Protein AF-A0A6I7NNC5-F1 (afdb_monomer)

pLDDT: mean 88.33, std 12.1, range [43.56, 98.44]

Nearest PDB structures (foldseek):
  3wdh-assembly1_A  TM=5.720E-01  e=1.343E-02  Anoxybacillus sp. LM18-11
  8dek-assembly1_A  TM=5.286E-01  e=4.737E-02  Akkermansia muciniphila
  3wdi-assembly1_A  TM=5.569E-01  e=3.304E-02  Anoxybacillus sp. LM18-11
  6oge-assembly1_D  TM=5.867E-01  e=6.396E-02  Homo sapiens
  4u3c-assembly3_E  TM=3.946E-01  e=2.760E-02  Mycobacterium tuberculosis CDC1551

Structure (mmCIF, N/CA/C/O backbone):
data_AF-A0A6I7NNC5-F1
#
_entry.id   AF-A0A6I7NNC5-F1
#
loop_
_atom_site.group_PDB
_atom_site.id
_atom_site.type_symbol
_atom_site.label_atom_id
_atom_site.label_alt_id
_atom_site.label_comp_id
_atom_site.label_asym_id
_atom_site.label_entity_id
_atom_site.label_seq_id
_atom_site.pdbx_PDB_ins_code
_atom_site.Cartn_x
_atom_site.Cartn_y
_atom_site.Cartn_z
_atom_site.occupancy
_atom_site.B_iso_or_equiv
_atom_site.auth_seq_id
_atom_site.auth_comp_id
_atom_site.auth_asym_id
_atom_site.auth_atom_id
_atom_site.pdbx_PDB_model_num
ATOM 1 N N . MET A 1 1 ? 9.033 31.026 2.845 1.00 59.25 1 MET A N 1
ATOM 2 C CA . MET A 1 1 ? 7.708 31.379 2.289 1.00 59.25 1 MET A CA 1
ATOM 3 C C . MET A 1 1 ? 7.825 31.373 0.783 1.00 59.25 1 MET A C 1
ATOM 5 O O . MET A 1 1 ? 8.778 31.954 0.280 1.00 59.25 1 MET A O 1
ATOM 9 N N . SER A 1 2 ? 6.912 30.697 0.092 1.00 79.00 2 SER A N 1
ATOM 10 C CA . SER A 1 2 ? 6.885 30.701 -1.369 1.00 79.00 2 SER A CA 1
ATOM 11 C C . SER A 1 2 ? 6.494 32.098 -1.889 1.00 79.00 2 SER A C 1
ATOM 13 O O . SER A 1 2 ? 5.862 32.878 -1.165 1.00 79.00 2 SER A O 1
ATOM 15 N N . ILE A 1 3 ? 6.910 32.451 -3.107 1.00 82.38 3 ILE A N 1
ATOM 16 C CA . ILE A 1 3 ? 6.656 33.778 -3.701 1.00 82.38 3 ILE A CA 1
ATOM 17 C C . ILE A 1 3 ? 5.144 34.040 -3.808 1.00 82.38 3 ILE A C 1
ATOM 19 O O . ILE A 1 3 ? 4.679 35.161 -3.615 1.00 82.38 3 ILE A O 1
ATOM 23 N N . GLU A 1 4 ? 4.364 32.988 -4.017 1.00 80.44 4 GLU A N 1
ATOM 24 C CA . GLU A 1 4 ? 2.907 32.991 -4.134 1.00 80.44 4 GLU A CA 1
ATOM 25 C C . GLU A 1 4 ? 2.243 33.374 -2.808 1.00 80.44 4 GLU A C 1
ATOM 27 O O . GLU A 1 4 ? 1.339 34.209 -2.788 1.00 80.44 4 GLU A O 1
ATOM 32 N N . LEU A 1 5 ? 2.740 32.839 -1.684 1.00 82.69 5 LEU A N 1
ATOM 33 C CA . LEU A 1 5 ? 2.276 33.232 -0.352 1.00 82.69 5 LEU A CA 1
ATOM 34 C C . LEU A 1 5 ? 2.595 34.704 -0.071 1.00 82.69 5 LEU A C 1
ATOM 36 O O . LEU A 1 5 ? 1.753 35.416 0.471 1.00 82.69 5 LEU A O 1
ATOM 40 N N . ILE A 1 6 ? 3.771 35.192 -0.482 1.00 86.88 6 ILE A N 1
ATOM 41 C CA . ILE A 1 6 ? 4.136 36.613 -0.346 1.00 86.88 6 ILE A CA 1
ATOM 42 C C . ILE A 1 6 ? 3.170 37.496 -1.152 1.00 86.88 6 ILE A C 1
ATOM 44 O O . ILE A 1 6 ? 2.703 38.516 -0.639 1.00 86.88 6 ILE A O 1
ATOM 48 N N . ILE A 1 7 ? 2.824 37.097 -2.380 1.00 87.50 7 ILE A N 1
ATOM 49 C CA . ILE A 1 7 ? 1.868 37.813 -3.239 1.00 87.50 7 ILE A CA 1
ATOM 50 C C . ILE A 1 7 ? 0.468 37.830 -2.610 1.00 87.50 7 ILE A C 1
ATOM 52 O O . ILE A 1 7 ? -0.158 38.890 -2.543 1.00 87.50 7 ILE A O 1
ATOM 56 N N . LEU A 1 8 ? 0.004 36.690 -2.090 1.00 88.38 8 LEU A N 1
ATOM 57 C CA . LEU A 1 8 ? -1.294 36.565 -1.428 1.00 88.38 8 LEU A CA 1
ATOM 58 C C . LEU A 1 8 ? -1.386 37.464 -0.187 1.00 88.38 8 LEU A C 1
ATOM 60 O O . LEU A 1 8 ? -2.325 38.253 -0.065 1.00 88.38 8 LEU A O 1
ATOM 64 N N . PHE A 1 9 ? -0.391 37.403 0.705 1.00 90.19 9 PHE A N 1
ATOM 65 C CA . PHE A 1 9 ? -0.344 38.248 1.902 1.00 90.19 9 PHE A CA 1
ATOM 66 C C . PHE A 1 9 ? -0.294 39.736 1.549 1.00 90.19 9 PHE A C 1
ATOM 68 O O . PHE A 1 9 ? -1.010 40.537 2.150 1.00 90.19 9 PHE A O 1
ATOM 75 N N . THR A 1 10 ? 0.493 40.106 0.537 1.00 92.56 10 THR A N 1
ATOM 76 C CA . THR A 1 10 ? 0.563 41.491 0.048 1.00 92.56 10 THR A CA 1
ATOM 77 C C . THR A 1 10 ? -0.798 41.973 -0.458 1.00 92.56 10 THR A C 1
ATOM 79 O O . THR A 1 10 ? -1.227 43.078 -0.123 1.00 92.56 10 THR A O 1
ATOM 82 N N . GLY A 1 11 ? -1.518 41.129 -1.203 1.00 91.44 11 GLY A N 1
ATOM 83 C CA . GLY A 1 11 ? -2.870 41.424 -1.673 1.00 91.44 11 GLY A CA 1
ATOM 84 C C . GLY A 1 11 ? -3.862 41.661 -0.528 1.00 91.44 11 GLY A C 1
ATOM 85 O O . GLY A 1 11 ? -4.570 42.669 -0.532 1.00 91.44 11 GLY A O 1
ATOM 86 N N . ILE A 1 12 ? -3.859 40.794 0.492 1.00 93.56 12 ILE A N 1
ATOM 87 C CA . ILE A 1 12 ? -4.715 40.919 1.690 1.00 93.56 12 ILE A CA 1
ATOM 88 C C . ILE A 1 12 ? -4.449 42.235 2.431 1.00 93.56 12 ILE A C 1
ATOM 90 O O . ILE A 1 12 ? -5.389 42.936 2.817 1.00 93.56 12 ILE A O 1
ATOM 94 N N . VAL A 1 13 ? -3.176 42.599 2.607 1.00 95.38 13 VAL A N 1
ATOM 95 C CA . VAL A 1 13 ? -2.790 43.857 3.259 1.00 95.38 13 VAL A CA 1
ATOM 96 C C . VAL A 1 13 ? -3.297 45.065 2.468 1.00 95.38 13 VAL A C 1
ATOM 98 O O . VAL A 1 13 ? -3.883 45.972 3.058 1.00 95.38 13 VAL A O 1
ATOM 101 N N . LEU A 1 14 ? -3.143 45.076 1.139 1.00 92.56 14 LEU A N 1
ATOM 102 C CA . LEU A 1 14 ? -3.603 46.187 0.296 1.00 92.56 14 LEU A CA 1
ATOM 103 C C . LEU A 1 14 ? -5.124 46.370 0.331 1.00 92.56 14 LEU A C 1
ATOM 105 O O . LEU A 1 14 ? -5.594 47.502 0.451 1.00 92.56 14 LEU A O 1
ATOM 109 N N . VAL A 1 15 ? -5.892 45.276 0.282 1.00 93.81 15 VAL A N 1
ATOM 110 C CA . VAL A 1 15 ? -7.358 45.330 0.413 1.00 93.81 15 VAL A CA 1
ATOM 111 C C . VAL A 1 15 ? -7.759 45.842 1.797 1.00 93.81 15 VAL A C 1
ATOM 113 O O . VAL A 1 15 ? -8.627 46.706 1.903 1.00 93.81 15 VAL A O 1
ATOM 116 N N . SER A 1 16 ? -7.090 45.378 2.855 1.00 92.81 16 SER A N 1
ATOM 117 C CA . SER A 1 16 ? -7.372 45.814 4.228 1.00 92.81 16 SER A CA 1
ATOM 118 C C . SER A 1 16 ? -7.115 47.314 4.412 1.00 92.81 16 SER A C 1
ATOM 120 O O . SER A 1 16 ? -7.954 48.027 4.962 1.00 92.81 16 SER A O 1
ATOM 122 N N . LEU A 1 17 ? -5.993 47.819 3.886 1.00 91.75 17 LEU A N 1
ATOM 123 C CA . LEU A 1 17 ? -5.670 49.248 3.891 1.00 91.75 17 LEU A CA 1
ATOM 124 C C . LEU A 1 17 ? -6.664 50.070 3.064 1.00 91.75 17 LEU A C 1
ATOM 126 O O . LEU A 1 17 ? -7.024 51.171 3.477 1.00 91.75 17 LEU A O 1
ATOM 130 N N . ALA A 1 18 ? -7.143 49.542 1.935 1.00 90.50 18 ALA A N 1
ATOM 131 C CA . ALA A 1 18 ? -8.162 50.204 1.127 1.00 90.50 18 ALA A CA 1
ATOM 132 C C . ALA A 1 18 ? -9.506 50.311 1.871 1.00 90.50 18 ALA A C 1
ATOM 134 O O . ALA A 1 18 ? -10.130 51.370 1.852 1.00 90.50 18 ALA A O 1
ATOM 135 N N . ILE A 1 19 ? -9.929 49.260 2.581 1.00 89.31 19 ILE A N 1
ATOM 136 C CA . ILE A 1 19 ? -11.161 49.275 3.388 1.00 89.31 19 ILE A CA 1
ATOM 137 C C . ILE A 1 19 ? -11.044 50.292 4.530 1.00 89.31 19 ILE A C 1
ATOM 139 O O . ILE A 1 19 ? -11.916 51.146 4.684 1.00 89.31 19 ILE A O 1
ATOM 143 N N . ILE A 1 20 ? -9.949 50.245 5.298 1.00 89.00 20 ILE A N 1
ATOM 144 C CA . ILE A 1 20 ? -9.710 51.178 6.412 1.00 89.00 20 ILE A CA 1
ATOM 145 C C . ILE A 1 20 ? -9.642 52.620 5.896 1.00 89.00 20 ILE A C 1
ATOM 147 O O . ILE A 1 20 ? -10.300 53.508 6.439 1.00 89.00 20 ILE A O 1
ATOM 151 N N . GLY A 1 21 ? -8.894 52.847 4.813 1.00 85.12 21 GLY A N 1
ATOM 152 C CA . GLY A 1 21 ? -8.787 54.151 4.169 1.00 85.12 21 GLY A CA 1
ATOM 153 C C . GLY A 1 21 ? -10.136 54.666 3.670 1.00 85.12 21 GLY A C 1
ATOM 154 O O . GLY A 1 21 ? -10.427 55.847 3.833 1.00 85.12 21 GLY A O 1
ATOM 155 N N . GLY A 1 22 ? -10.979 53.789 3.118 1.00 83.25 22 GLY A N 1
ATOM 156 C CA . GLY A 1 22 ? -12.325 54.127 2.657 1.00 83.25 22 GLY A CA 1
ATOM 157 C C . GLY A 1 22 ? -13.260 54.555 3.788 1.00 83.25 22 GLY A C 1
ATOM 158 O O . GLY A 1 22 ? -13.991 55.528 3.630 1.00 83.25 22 GLY A O 1
ATOM 159 N N . ILE A 1 23 ? -13.193 53.888 4.945 1.00 84.44 23 ILE A N 1
ATOM 160 C CA . ILE A 1 23 ? -13.986 54.245 6.135 1.00 84.44 23 ILE A CA 1
ATOM 161 C C . ILE A 1 23 ? -13.545 55.600 6.711 1.00 84.44 23 ILE A C 1
ATOM 163 O O . ILE A 1 23 ? -14.375 56.373 7.184 1.00 84.44 23 ILE A O 1
ATOM 167 N N . MET A 1 24 ? -12.244 55.899 6.675 1.00 81.19 24 MET A N 1
ATOM 168 C CA . MET A 1 24 ? -11.680 57.122 7.257 1.00 81.19 24 MET A CA 1
ATOM 169 C C . MET A 1 24 ? -11.743 58.351 6.333 1.00 81.19 24 MET A C 1
ATOM 171 O O . MET A 1 24 ? -11.410 59.456 6.772 1.00 81.19 24 MET A O 1
ATOM 175 N N . LEU A 1 25 ? -12.134 58.203 5.061 1.00 75.75 25 LEU A N 1
ATOM 176 C CA . LEU A 1 25 ? -12.023 59.296 4.098 1.00 75.75 25 LEU A CA 1
ATOM 177 C C . LEU A 1 25 ? -13.186 60.297 4.190 1.00 75.75 25 LEU A C 1
ATOM 179 O O . LEU A 1 25 ? -14.332 59.982 3.885 1.00 75.75 25 LEU A O 1
ATOM 183 N N . ASN A 1 26 ? -12.864 61.553 4.512 1.00 65.81 26 ASN A N 1
ATOM 184 C CA . ASN A 1 26 ? -13.824 62.654 4.590 1.00 65.81 26 ASN A CA 1
ATOM 185 C C . ASN A 1 26 ? -13.724 63.541 3.326 1.00 65.81 26 ASN A C 1
ATOM 187 O O . ASN A 1 26 ? -12.865 64.417 3.240 1.00 65.81 26 ASN A O 1
ATOM 191 N N . ASN A 1 27 ? -14.561 63.264 2.316 1.00 62.78 27 ASN A N 1
ATOM 192 C CA . ASN A 1 27 ? -14.823 64.057 1.093 1.00 62.78 27 ASN A CA 1
ATOM 193 C C . ASN A 1 27 ? -13.629 64.595 0.258 1.00 62.78 27 ASN A C 1
ATOM 195 O O . ASN A 1 27 ? -13.826 65.425 -0.632 1.00 62.78 27 ASN A O 1
ATOM 199 N N . GLN A 1 28 ? -12.398 64.114 0.458 1.00 65.06 28 GLN A N 1
ATOM 200 C CA . GLN A 1 28 ? -11.256 64.477 -0.389 1.00 65.06 28 GLN A CA 1
ATOM 201 C C . GLN A 1 28 ? -11.141 63.573 -1.624 1.00 65.06 28 GLN A C 1
ATOM 203 O O . GLN A 1 28 ? -10.754 62.410 -1.537 1.00 65.06 28 GLN A O 1
ATOM 208 N N . THR A 1 29 ? -11.380 64.141 -2.805 1.00 61.75 29 THR A N 1
ATOM 209 C CA . THR A 1 29 ? -11.381 63.432 -4.100 1.00 61.75 29 THR A CA 1
ATOM 210 C C . THR A 1 29 ? -10.052 62.759 -4.465 1.00 61.75 29 THR A C 1
ATOM 212 O O . THR A 1 29 ? -10.059 61.714 -5.112 1.00 61.75 29 THR A O 1
ATOM 215 N N . LYS A 1 30 ? -8.904 63.297 -4.028 1.00 63.25 30 LYS A N 1
ATOM 216 C CA . LYS A 1 30 ? -7.581 62.706 -4.318 1.00 63.25 30 LYS A CA 1
ATOM 217 C C . LYS A 1 30 ? -7.290 61.427 -3.521 1.00 63.25 30 LYS A C 1
ATOM 219 O O . LYS A 1 30 ? -6.607 60.549 -4.038 1.00 63.25 30 LYS A O 1
ATOM 224 N N . GLY A 1 31 ? -7.819 61.299 -2.301 1.00 71.06 31 GLY A N 1
ATOM 225 C CA . GLY A 1 31 ? -7.634 60.096 -1.476 1.00 71.06 31 GLY A CA 1
ATOM 226 C C . GLY A 1 31 ? -8.432 58.900 -1.998 1.00 71.06 31 GLY A C 1
ATOM 227 O O . GLY A 1 31 ? -7.955 57.769 -1.949 1.00 71.06 31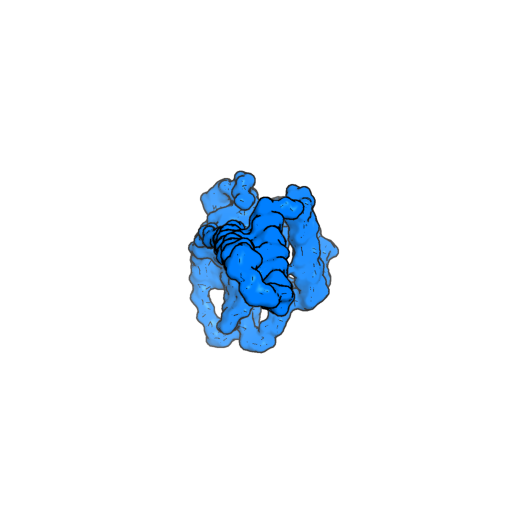 GLY A O 1
ATOM 228 N N . VAL A 1 32 ? -9.602 59.166 -2.592 1.00 79.62 32 VAL A N 1
ATOM 229 C CA . VAL A 1 32 ? -10.482 58.133 -3.161 1.00 79.62 32 VAL A CA 1
ATOM 230 C C . VAL A 1 32 ? -9.782 57.364 -4.282 1.00 79.62 32 VAL A C 1
ATOM 232 O O . VAL A 1 32 ? -9.824 56.138 -4.297 1.00 79.62 32 VAL A O 1
ATOM 235 N N . PHE A 1 33 ? -9.090 58.056 -5.194 1.00 82.81 33 PHE A N 1
ATOM 236 C CA . PHE A 1 33 ? -8.412 57.405 -6.321 1.00 82.81 33 PHE A CA 1
ATOM 237 C C . PHE A 1 33 ? -7.327 56.417 -5.866 1.00 82.81 33 PHE A C 1
ATOM 239 O O . PHE A 1 33 ? -7.235 55.308 -6.394 1.00 82.81 33 PHE A O 1
ATOM 246 N N . VAL A 1 34 ? -6.533 56.793 -4.858 1.00 84.75 34 VAL A N 1
ATOM 247 C CA . VAL A 1 34 ? -5.467 55.939 -4.309 1.00 84.75 34 VAL A CA 1
ATOM 248 C C . VAL A 1 34 ? -6.062 54.708 -3.625 1.00 84.75 34 VAL A C 1
ATOM 250 O O . VAL A 1 34 ? -5.622 53.594 -3.896 1.00 84.75 34 VAL A O 1
ATOM 253 N N . ILE A 1 35 ? -7.107 54.894 -2.811 1.00 86.19 35 ILE A N 1
ATOM 254 C CA . ILE A 1 35 ? -7.800 53.802 -2.111 1.00 86.19 35 ILE A CA 1
ATOM 255 C C . ILE A 1 35 ? -8.389 52.793 -3.098 1.00 86.19 35 ILE A C 1
ATOM 257 O O . ILE A 1 35 ? -8.173 51.590 -2.954 1.00 86.19 35 ILE A O 1
ATOM 261 N N . VAL A 1 36 ? -9.098 53.274 -4.122 1.00 87.12 36 VAL A N 1
ATOM 262 C CA . VAL A 1 36 ? -9.715 52.405 -5.133 1.00 87.12 36 VAL A CA 1
ATOM 263 C C . VAL A 1 36 ? -8.643 51.645 -5.912 1.00 87.12 36 VAL A C 1
ATOM 265 O O . VAL A 1 36 ? -8.762 50.435 -6.093 1.00 87.12 36 VAL A O 1
ATOM 268 N N . THR A 1 37 ? -7.561 52.318 -6.311 1.00 88.75 37 THR A N 1
ATOM 269 C CA . THR A 1 37 ? -6.457 51.678 -7.042 1.00 88.75 37 THR A CA 1
ATOM 270 C C . THR A 1 37 ? -5.780 50.594 -6.198 1.00 88.75 37 THR A C 1
ATOM 272 O O . THR A 1 37 ? -5.550 49.492 -6.692 1.00 88.75 37 THR A O 1
ATOM 275 N N . MET A 1 38 ? -5.523 50.861 -4.912 1.00 88.25 38 MET A N 1
ATOM 276 C CA . MET A 1 38 ? -4.977 49.864 -3.983 1.00 88.25 38 MET A CA 1
ATOM 277 C C . MET A 1 38 ? -5.905 48.659 -3.817 1.00 88.25 38 MET A C 1
ATOM 279 O O . MET A 1 38 ? -5.429 47.526 -3.830 1.00 88.25 38 MET A O 1
ATOM 283 N N . GLY A 1 39 ? -7.218 48.886 -3.715 1.00 91.06 39 GLY A N 1
ATOM 284 C CA . GLY A 1 39 ? -8.209 47.814 -3.622 1.00 91.06 39 GLY A CA 1
ATOM 285 C C . GLY A 1 39 ? -8.235 46.925 -4.868 1.00 91.06 39 GLY A C 1
ATOM 286 O O . GLY A 1 39 ? -8.191 45.703 -4.749 1.00 91.06 39 GLY A O 1
ATOM 287 N N . VAL A 1 40 ? -8.233 47.525 -6.065 1.00 94.69 40 VAL A N 1
ATOM 288 C CA . VAL A 1 40 ? -8.227 46.784 -7.341 1.00 94.69 40 VAL A CA 1
ATOM 289 C C . VAL A 1 40 ? -6.946 45.964 -7.499 1.00 94.69 40 VAL A C 1
ATOM 291 O O . VAL A 1 40 ? -7.018 44.781 -7.831 1.00 94.69 40 VAL A O 1
ATOM 294 N N . ILE A 1 41 ? -5.782 46.559 -7.216 1.00 94.19 41 ILE A N 1
ATOM 295 C CA . ILE A 1 41 ? -4.501 45.840 -7.256 1.00 94.19 41 ILE A CA 1
ATOM 296 C C . ILE A 1 41 ? -4.505 44.699 -6.233 1.00 94.19 41 ILE A C 1
ATOM 298 O O . ILE A 1 41 ? -4.133 43.580 -6.571 1.00 94.19 41 ILE A O 1
ATOM 302 N N . GLY A 1 42 ? -4.974 44.949 -5.008 1.00 92.81 42 GLY A N 1
ATOM 303 C CA . GLY A 1 42 ? -5.054 43.940 -3.954 1.00 92.81 42 GLY A CA 1
ATOM 304 C C . GLY A 1 42 ? -5.923 42.740 -4.339 1.00 92.81 42 GLY A C 1
ATOM 305 O O . GLY A 1 42 ? -5.476 41.602 -4.215 1.00 92.81 42 GLY A O 1
ATOM 306 N N . ILE A 1 43 ? -7.121 42.976 -4.886 1.00 94.12 43 ILE A N 1
ATOM 307 C CA . ILE A 1 43 ? -8.008 41.912 -5.389 1.00 94.12 43 ILE A CA 1
ATOM 308 C C . ILE A 1 43 ? -7.344 41.140 -6.537 1.00 94.12 43 ILE A C 1
ATOM 310 O O . ILE A 1 43 ? -7.423 39.910 -6.574 1.00 94.12 43 ILE A O 1
ATOM 314 N N . GLY A 1 44 ? -6.659 41.840 -7.446 1.00 93.31 44 GLY A N 1
ATOM 315 C CA . GLY A 1 44 ? -5.905 41.219 -8.535 1.00 93.31 44 GLY A CA 1
ATOM 316 C C . GLY A 1 44 ? -4.803 40.289 -8.024 1.00 93.31 44 GLY A C 1
ATOM 317 O O . GLY A 1 44 ? -4.691 39.159 -8.492 1.00 93.31 44 GLY A O 1
ATOM 318 N N . LEU A 1 45 ? -4.042 40.723 -7.015 1.00 92.12 45 LEU A N 1
ATOM 319 C CA . LEU A 1 45 ? -2.986 39.917 -6.395 1.00 92.12 45 LEU A CA 1
ATOM 320 C C . LEU A 1 45 ? -3.539 38.710 -5.630 1.00 92.12 45 LEU A C 1
ATOM 322 O O . LEU A 1 45 ? -2.967 37.630 -5.740 1.00 92.12 45 LEU A O 1
ATOM 326 N N . ILE A 1 46 ? -4.655 38.857 -4.906 1.00 91.88 46 ILE A N 1
ATOM 327 C CA . ILE A 1 46 ? -5.324 37.728 -4.233 1.00 91.88 46 ILE A CA 1
ATOM 328 C C . ILE A 1 46 ? -5.818 36.712 -5.265 1.00 91.88 46 ILE A C 1
ATOM 330 O O . ILE A 1 46 ? -5.597 35.517 -5.099 1.00 91.88 46 ILE A O 1
ATOM 334 N N . SER A 1 47 ? -6.446 37.180 -6.346 1.00 88.69 47 SER A N 1
ATOM 335 C CA . SER A 1 47 ? -6.961 36.309 -7.410 1.00 88.69 47 SER A CA 1
ATOM 336 C C . SER A 1 47 ? -5.827 35.570 -8.117 1.00 88.69 47 SER A C 1
ATOM 338 O O . SER A 1 47 ? -5.911 34.362 -8.317 1.00 88.69 47 SER A O 1
ATOM 340 N N . TYR A 1 48 ? -4.741 36.276 -8.446 1.00 88.44 48 TYR A N 1
ATOM 341 C CA . TYR A 1 48 ? -3.562 35.684 -9.072 1.00 88.44 48 TYR A CA 1
ATOM 342 C C . TYR A 1 48 ? -2.872 34.682 -8.144 1.00 88.44 48 TYR A C 1
ATOM 344 O O . TYR A 1 48 ? -2.667 33.542 -8.540 1.00 88.44 48 TYR A O 1
ATOM 352 N N . GLY A 1 49 ? -2.568 35.079 -6.903 1.00 83.94 49 GLY A N 1
ATOM 353 C CA . GLY A 1 49 ? -1.912 34.218 -5.919 1.00 83.94 49 GLY A CA 1
ATOM 354 C C . GLY A 1 49 ? -2.752 32.997 -5.546 1.00 83.94 49 GLY A C 1
ATOM 355 O O . GLY A 1 49 ? -2.215 31.903 -5.424 1.00 83.94 49 GLY A O 1
ATOM 356 N N . GLY A 1 50 ? -4.073 33.155 -5.421 1.00 80.25 50 GLY A N 1
ATOM 357 C CA . GLY A 1 50 ? -4.996 32.048 -5.175 1.00 80.25 50 GLY A CA 1
ATOM 3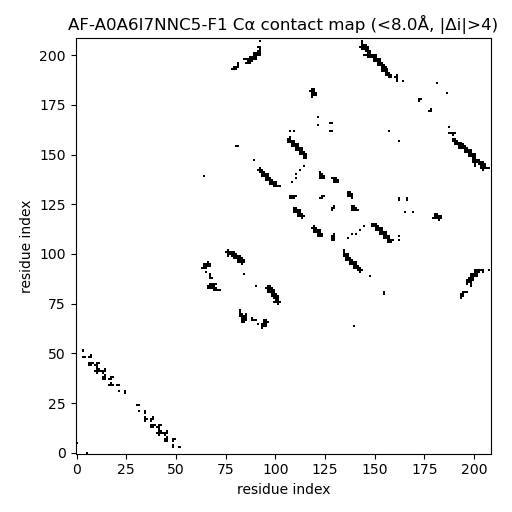58 C C . GLY A 1 50 ? -5.087 31.083 -6.357 1.00 80.25 50 GLY A C 1
ATOM 359 O O . GLY A 1 50 ? -5.032 29.872 -6.161 1.00 80.25 50 GLY A O 1
ATOM 360 N N . PHE A 1 51 ? -5.174 31.598 -7.586 1.00 81.06 51 PHE A N 1
ATOM 361 C CA . PHE A 1 51 ? -5.241 30.768 -8.790 1.00 81.06 51 PHE A CA 1
ATOM 362 C C . PHE A 1 51 ? -3.932 30.018 -9.056 1.00 81.06 51 PHE A C 1
ATOM 364 O O . PHE A 1 51 ? -3.962 28.831 -9.371 1.00 81.06 51 PHE A O 1
ATOM 371 N N . THR A 1 52 ? -2.776 30.670 -8.899 1.00 78.19 52 THR A N 1
ATOM 372 C CA . THR A 1 52 ? -1.475 30.013 -9.090 1.00 78.19 52 THR A CA 1
ATOM 373 C C . THR A 1 52 ? -1.184 29.001 -7.992 1.00 78.19 52 THR A C 1
ATOM 375 O O . THR A 1 52 ? -0.740 27.899 -8.299 1.00 78.19 52 THR A O 1
ATOM 378 N N . TYR A 1 53 ? -1.500 29.321 -6.734 1.00 72.75 53 TYR A N 1
ATOM 379 C CA 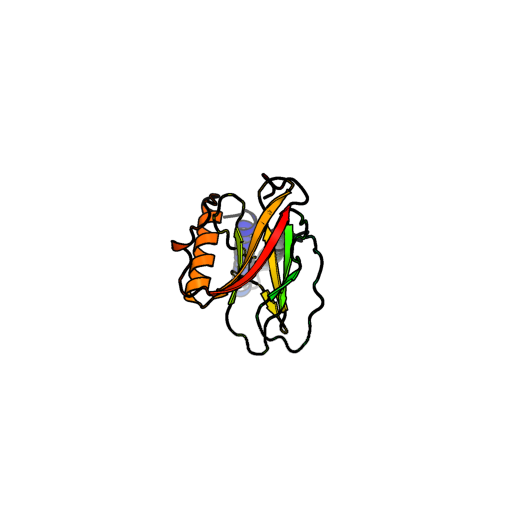. TYR A 1 53 ? -1.401 28.366 -5.633 1.00 72.75 53 TYR A CA 1
ATOM 380 C C . TYR A 1 53 ? -2.325 27.160 -5.852 1.00 72.75 53 TYR A C 1
ATOM 382 O O . TYR A 1 53 ? -1.903 26.023 -5.663 1.00 72.75 53 TYR A O 1
ATOM 390 N N . GLY A 1 54 ? -3.559 27.395 -6.313 1.00 64.25 54 GLY A N 1
ATOM 391 C CA . GLY A 1 54 ? -4.507 26.342 -6.673 1.00 64.25 54 GLY A CA 1
ATOM 392 C C . GLY A 1 54 ? -4.013 25.462 -7.823 1.00 64.25 54 GLY A C 1
ATOM 393 O O . GLY A 1 54 ? -4.030 24.246 -7.696 1.00 64.25 54 GLY A O 1
ATOM 394 N N . MET A 1 55 ? -3.504 26.041 -8.916 1.00 62.16 55 MET A N 1
ATOM 395 C CA . MET A 1 55 ? -2.979 25.258 -10.045 1.00 62.16 55 MET A CA 1
ATOM 396 C C . MET A 1 55 ? -1.722 24.457 -9.697 1.00 62.16 55 MET A C 1
ATOM 398 O O . MET A 1 55 ? -1.588 23.326 -10.155 1.00 62.16 55 MET A O 1
ATOM 402 N N . LEU A 1 56 ? -0.803 25.021 -8.908 1.00 58.47 56 LEU A N 1
ATOM 403 C CA . LEU A 1 56 ? 0.438 24.333 -8.539 1.00 58.47 56 LEU A CA 1
ATOM 404 C C . LEU A 1 56 ? 0.201 23.212 -7.519 1.00 58.47 56 LEU A C 1
ATOM 406 O O . LEU A 1 56 ? 0.920 22.220 -7.550 1.00 58.47 56 LEU A O 1
ATOM 410 N N . ASN A 1 57 ? -0.821 23.336 -6.664 1.00 56.94 57 ASN A N 1
ATOM 411 C CA . ASN A 1 57 ? -1.130 22.342 -5.631 1.00 56.94 57 ASN A CA 1
ATOM 412 C C . ASN A 1 57 ? -2.312 21.412 -5.968 1.00 56.94 57 ASN A C 1
ATOM 414 O O . ASN A 1 57 ? -2.626 20.544 -5.158 1.00 56.94 57 ASN A O 1
ATOM 418 N N . GLN A 1 58 ? -2.981 21.566 -7.121 1.00 51.19 58 GLN A N 1
ATOM 419 C CA . GLN A 1 58 ? -4.109 20.704 -7.531 1.00 51.19 58 GLN A CA 1
ATOM 420 C C . GLN A 1 58 ? -3.956 20.020 -8.890 1.00 51.19 58 GLN A C 1
ATOM 422 O O . GLN A 1 58 ? -4.918 19.425 -9.380 1.00 51.19 58 GLN A O 1
ATOM 427 N N . MET A 1 59 ? -2.767 19.990 -9.490 1.00 43.56 59 MET A N 1
ATOM 428 C CA . MET A 1 59 ? -2.498 18.879 -10.401 1.00 43.56 59 MET A CA 1
ATOM 429 C C . MET A 1 59 ? -2.213 17.652 -9.542 1.00 43.56 59 MET A C 1
ATOM 431 O O . MET A 1 59 ? -1.060 17.299 -9.318 1.00 43.56 59 MET A O 1
ATOM 435 N N . GLY A 1 60 ? -3.280 17.023 -9.032 1.00 50.28 60 GLY A N 1
ATOM 436 C CA . GLY A 1 60 ? -3.195 15.621 -8.651 1.00 50.28 60 GLY A CA 1
ATOM 437 C C . GLY A 1 60 ? -2.588 14.917 -9.852 1.00 50.28 60 GLY A C 1
ATOM 438 O O . GLY A 1 60 ? -3.155 14.975 -10.947 1.00 50.28 60 GLY A O 1
ATOM 439 N N . GLN A 1 61 ? -1.372 14.398 -9.697 1.00 47.12 61 GLN A N 1
ATOM 440 C CA . GLN A 1 61 ? -0.752 13.628 -10.757 1.00 47.12 61 GLN A CA 1
ATOM 441 C C . GLN A 1 61 ? -1.748 12.515 -11.074 1.00 47.12 61 GLN A C 1
ATOM 443 O O . GLN A 1 61 ? -2.119 11.756 -10.182 1.00 47.12 61 GLN A O 1
ATOM 448 N N . MET A 1 62 ? -2.275 12.483 -12.302 1.00 46.16 62 MET A N 1
ATOM 449 C CA . MET A 1 62 ? -3.075 11.342 -12.727 1.00 46.16 62 MET A CA 1
ATOM 450 C C . MET A 1 62 ? -2.128 10.152 -12.699 1.00 46.16 62 MET A C 1
ATOM 452 O O . MET A 1 62 ? -1.250 10.032 -13.554 1.00 46.16 62 MET A O 1
ATOM 456 N N . GLU A 1 63 ? -2.249 9.340 -11.657 1.00 53.56 63 GLU A N 1
ATOM 457 C CA . GLU A 1 63 ? -1.447 8.143 -11.514 1.00 53.56 63 GLU A CA 1
ATOM 458 C C . GLU A 1 63 ? -1.885 7.171 -12.612 1.00 53.56 63 GLU A C 1
ATOM 460 O O . GLU A 1 63 ? -3.011 6.676 -12.609 1.00 53.56 63 GLU A O 1
ATOM 465 N N . TYR A 1 64 ? -1.019 6.946 -13.600 1.00 58.84 64 TYR A N 1
ATOM 466 C CA . TYR A 1 64 ? -1.236 5.909 -14.601 1.00 58.84 64 TYR A CA 1
ATOM 467 C C . TYR A 1 64 ? -0.912 4.563 -13.953 1.00 58.84 64 TYR A C 1
ATOM 469 O O . TYR A 1 64 ? 0.234 4.320 -13.579 1.00 58.84 64 TYR A O 1
ATOM 477 N N . TYR A 1 65 ? -1.919 3.709 -13.803 1.00 71.19 65 TYR A N 1
ATOM 478 C CA . TYR A 1 65 ? -1.784 2.341 -13.309 1.00 71.19 65 TYR A CA 1
ATOM 479 C C . TYR A 1 65 ? -2.318 1.360 -14.350 1.00 71.19 65 TYR A C 1
ATOM 481 O O . TYR A 1 65 ? -3.237 1.681 -15.110 1.00 71.19 65 TYR A O 1
ATOM 489 N N . ALA A 1 66 ? -1.759 0.153 -14.376 1.00 74.12 66 ALA A N 1
ATOM 490 C CA . ALA A 1 66 ? -2.345 -0.947 -15.127 1.00 74.12 66 ALA A CA 1
ATOM 491 C C . ALA A 1 66 ? -3.394 -1.688 -14.287 1.00 74.12 66 ALA A C 1
ATOM 493 O O . ALA A 1 66 ? -3.346 -1.705 -13.057 1.00 74.12 66 ALA A O 1
ATOM 494 N N . THR A 1 67 ? -4.348 -2.319 -14.963 1.00 79.81 67 THR A N 1
ATOM 495 C CA . THR A 1 67 ? -5.272 -3.277 -14.349 1.00 79.81 67 THR A CA 1
ATOM 496 C C . THR A 1 67 ? -4.868 -4.670 -14.812 1.00 79.81 67 THR A C 1
ATOM 498 O O . THR A 1 67 ? -4.679 -4.883 -16.010 1.00 79.81 67 THR A O 1
ATOM 501 N N . ALA A 1 68 ? -4.687 -5.584 -13.862 1.00 82.38 68 ALA A N 1
ATOM 502 C CA . ALA A 1 68 ? -4.356 -6.980 -14.128 1.00 82.38 68 ALA A CA 1
ATOM 503 C C . ALA A 1 68 ? -5.626 -7.805 -14.421 1.00 82.38 68 ALA A C 1
ATOM 505 O O . ALA A 1 68 ? -6.711 -7.246 -14.620 1.00 82.38 68 ALA A O 1
ATOM 506 N N . SER A 1 69 ? -5.495 -9.132 -14.489 1.00 86.69 69 SER A N 1
ATOM 507 C CA . SER A 1 69 ? -6.645 -10.022 -14.654 1.00 86.69 69 SER A CA 1
ATOM 508 C C . SER A 1 69 ? -7.583 -9.895 -13.448 1.00 86.69 69 SER A C 1
ATOM 510 O O . SER A 1 69 ? -7.137 -9.652 -12.328 1.00 86.69 69 SER A O 1
ATOM 512 N N . LYS A 1 70 ? -8.893 -10.072 -13.669 1.00 88.88 70 LYS A N 1
ATOM 513 C CA . LYS A 1 70 ? -9.909 -9.995 -12.611 1.00 88.88 70 LYS A CA 1
ATOM 514 C C . LYS A 1 70 ? -10.600 -11.343 -12.410 1.00 88.88 70 LYS A C 1
ATOM 516 O O . LYS A 1 70 ? -11.050 -11.948 -13.379 1.00 88.88 70 LYS A O 1
ATOM 521 N N . LEU A 1 71 ? -10.710 -11.781 -11.160 1.00 88.69 71 LEU A N 1
ATOM 522 C CA . LEU A 1 71 ? -11.467 -12.958 -10.750 1.00 88.69 71 LEU A CA 1
ATOM 523 C C . LEU A 1 71 ? -12.977 -12.686 -10.836 1.00 88.69 71 LEU A C 1
ATOM 525 O O . LEU A 1 71 ? -13.452 -11.631 -10.405 1.00 88.69 71 LEU A O 1
ATOM 529 N N . ASP A 1 72 ? -13.734 -13.662 -11.338 1.00 86.31 72 ASP A N 1
ATOM 530 C CA . ASP A 1 72 ? -15.193 -13.660 -11.233 1.00 86.31 72 ASP A CA 1
ATOM 531 C C . ASP A 1 72 ? -15.611 -13.994 -9.797 1.00 86.31 72 ASP A C 1
ATOM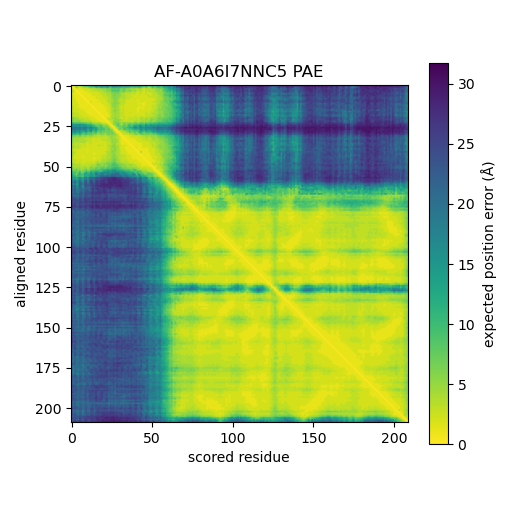 533 O O . ASP A 1 72 ? -15.206 -15.007 -9.226 1.00 86.31 72 ASP A O 1
ATOM 537 N N . VAL A 1 73 ? -16.424 -13.123 -9.201 1.00 86.75 73 VAL A N 1
ATOM 538 C CA . VAL A 1 73 ? -16.761 -13.192 -7.778 1.00 86.75 73 VAL A CA 1
ATOM 539 C C . VAL A 1 73 ? -18.140 -13.814 -7.574 1.00 86.75 73 VAL A C 1
ATOM 541 O O . VAL A 1 73 ? -19.138 -13.329 -8.111 1.00 86.75 73 VAL A O 1
ATOM 544 N N . GLU A 1 74 ? -18.211 -14.856 -6.745 1.00 85.81 74 GLU A N 1
ATOM 545 C CA . GLU A 1 74 ? -19.477 -15.438 -6.294 1.00 85.81 74 GLU A CA 1
ATOM 546 C C . GLU A 1 74 ? -20.035 -14.679 -5.080 1.00 85.81 74 GLU A C 1
ATOM 548 O O . GLU A 1 74 ? -19.331 -14.420 -4.104 1.00 85.81 74 GLU A O 1
ATOM 553 N N . TYR A 1 75 ? -21.326 -14.339 -5.132 1.00 85.75 75 TYR A N 1
ATOM 554 C CA . TYR A 1 75 ? -22.035 -13.644 -4.056 1.00 85.75 75 TYR A CA 1
ATOM 555 C C . TYR A 1 75 ? -22.907 -14.615 -3.237 1.00 85.75 75 TYR A C 1
ATOM 557 O O . TYR A 1 75 ? -23.479 -15.547 -3.809 1.00 85.75 75 TYR A O 1
ATOM 565 N N . PRO A 1 76 ? -23.106 -14.369 -1.927 1.00 88.00 76 PRO A N 1
ATOM 566 C CA . PRO A 1 76 ? -22.581 -13.245 -1.144 1.00 88.00 76 PRO A CA 1
ATOM 567 C C . PRO A 1 76 ? -21.104 -13.418 -0.755 1.00 88.00 76 PRO A C 1
ATOM 569 O O . PRO A 1 76 ? -20.636 -14.535 -0.542 1.00 88.00 76 PRO A O 1
ATOM 572 N N . ILE A 1 77 ? -20.390 -12.297 -0.612 1.00 92.69 77 ILE A N 1
ATOM 573 C CA . ILE A 1 77 ? -18.977 -12.283 -0.208 1.00 92.69 77 ILE A CA 1
ATOM 574 C C . ILE A 1 77 ? -18.849 -12.755 1.241 1.00 92.69 77 ILE A C 1
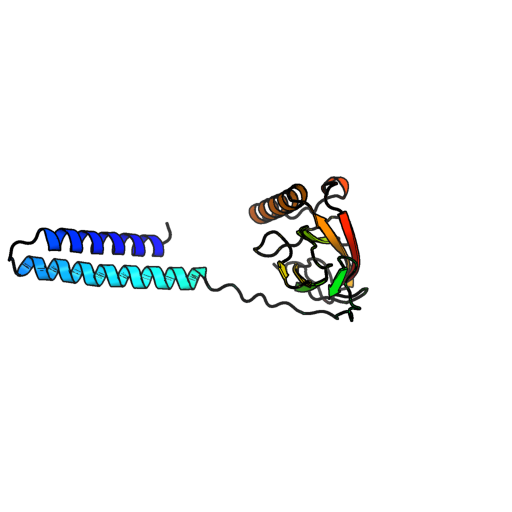ATOM 576 O O . ILE A 1 77 ? -19.472 -12.182 2.133 1.00 92.69 77 ILE A O 1
ATOM 580 N N . GLN A 1 78 ? -18.034 -13.787 1.476 1.00 92.12 78 GLN A N 1
ATOM 581 C CA . GLN A 1 78 ? -17.872 -14.395 2.805 1.00 92.12 78 GLN A CA 1
ATOM 582 C C . GLN A 1 78 ? -16.606 -13.953 3.540 1.00 92.12 78 GLN A C 1
ATOM 584 O O . GLN A 1 78 ? -16.565 -14.011 4.766 1.00 92.12 78 GLN A O 1
ATOM 589 N N . ARG A 1 79 ? -15.581 -13.508 2.809 1.00 94.06 79 ARG A N 1
ATOM 590 C CA . ARG A 1 79 ? -14.300 -13.066 3.368 1.00 94.06 79 ARG A CA 1
ATOM 591 C C . ARG A 1 79 ? -13.697 -11.940 2.541 1.00 94.06 79 ARG A C 1
ATOM 593 O O . ARG A 1 79 ? -14.093 -11.742 1.391 1.00 94.06 79 ARG A O 1
ATOM 600 N N . VAL A 1 80 ? -12.740 -11.231 3.128 1.00 96.12 80 VAL A N 1
ATOM 601 C CA . VAL A 1 80 ? -11.859 -10.342 2.373 1.00 96.12 80 VAL A CA 1
ATOM 602 C C . VAL A 1 80 ? -11.008 -11.195 1.433 1.00 96.12 80 VAL A C 1
ATOM 604 O O . VAL A 1 80 ? -10.453 -12.206 1.857 1.00 96.12 80 VAL A O 1
ATOM 607 N N . GLN A 1 81 ? -10.948 -10.823 0.158 1.00 95.69 81 GLN A N 1
ATOM 608 C CA . GLN A 1 81 ? -10.109 -11.506 -0.830 1.00 95.69 81 GLN A CA 1
ATOM 609 C C . GLN A 1 81 ? -9.689 -10.563 -1.952 1.00 95.69 81 GLN A C 1
ATOM 611 O O . GLN A 1 81 ? -10.417 -9.615 -2.277 1.00 95.69 81 GLN A O 1
ATOM 616 N N . VAL A 1 82 ? -8.541 -10.847 -2.558 1.00 96.69 82 VAL A N 1
ATOM 617 C CA . VAL A 1 82 ? -8.060 -10.178 -3.769 1.00 96.69 82 VAL A CA 1
ATOM 618 C C . VAL A 1 82 ? -8.864 -10.679 -4.966 1.00 96.69 82 VAL A C 1
ATOM 620 O O . VAL A 1 82 ? -9.176 -11.861 -5.084 1.00 96.69 82 VAL A O 1
ATOM 623 N N . ILE A 1 83 ? -9.217 -9.766 -5.868 1.00 95.94 83 ILE A N 1
ATOM 624 C CA . ILE A 1 83 ? -9.858 -10.098 -7.148 1.00 95.94 83 ILE A CA 1
ATOM 625 C C . ILE A 1 83 ? -9.011 -9.668 -8.342 1.00 95.94 83 ILE A C 1
ATOM 627 O O . ILE A 1 83 ? -9.275 -10.130 -9.440 1.00 95.94 83 ILE A O 1
ATOM 631 N N . SER A 1 84 ? -8.048 -8.763 -8.163 1.00 95.81 84 SER A N 1
ATOM 632 C CA . SER A 1 84 ? -7.075 -8.362 -9.183 1.00 95.81 84 SER A CA 1
ATOM 633 C C . SER A 1 84 ? -5.819 -7.843 -8.478 1.00 95.81 84 SER A C 1
ATOM 635 O O . SER A 1 84 ? -5.964 -6.954 -7.638 1.00 95.81 84 SER A O 1
ATOM 637 N N . PRO A 1 85 ? -4.605 -8.303 -8.818 1.00 96.81 85 PRO A N 1
ATOM 638 C CA . PRO A 1 85 ? -4.308 -9.372 -9.778 1.00 96.81 85 PRO A CA 1
ATOM 639 C C . PRO A 1 85 ? -4.811 -10.744 -9.304 1.00 96.81 85 PRO A C 1
ATOM 641 O O . PRO A 1 85 ? -5.256 -10.882 -8.165 1.00 96.81 85 PRO A O 1
ATOM 644 N N . VAL A 1 86 ? -4.767 -11.748 -10.179 1.00 95.44 86 VAL A N 1
ATOM 645 C CA . VAL A 1 86 ? -5.042 -13.144 -9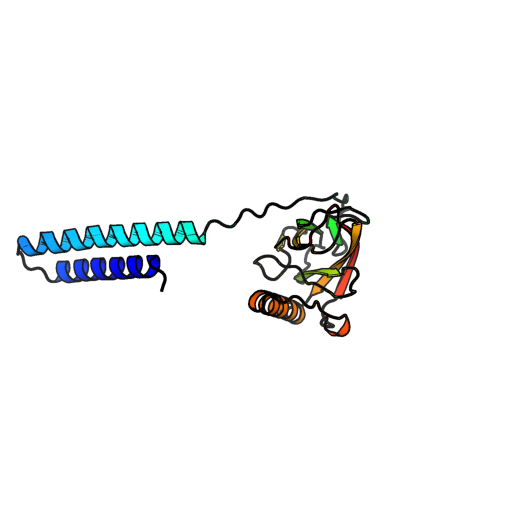.801 1.00 95.44 86 VAL A CA 1
ATOM 646 C C . VAL A 1 86 ? -3.749 -13.941 -9.641 1.00 95.44 86 VAL A C 1
ATOM 648 O O . VAL A 1 86 ? -2.679 -13.535 -10.084 1.00 95.44 86 VAL A O 1
ATOM 651 N N . GLU A 1 87 ? -3.866 -15.099 -9.002 1.00 96.62 87 GLU A N 1
ATOM 652 C CA . GLU A 1 87 ? -2.775 -16.045 -8.776 1.00 96.62 87 GLU A CA 1
ATOM 653 C C . GLU A 1 87 ? -1.974 -16.343 -10.063 1.00 96.62 87 GLU A C 1
ATOM 655 O O . GLU A 1 87 ? -2.541 -16.727 -11.089 1.00 96.62 87 GLU A O 1
ATOM 660 N N . ASN A 1 88 ? -0.647 -16.215 -9.983 1.00 96.31 88 ASN A N 1
ATOM 661 C CA . ASN A 1 88 ? 0.334 -16.324 -11.071 1.00 96.31 88 ASN A CA 1
ATOM 662 C C . ASN A 1 88 ? 0.252 -15.255 -12.181 1.00 96.31 88 ASN A C 1
ATOM 664 O O . ASN A 1 88 ? 0.859 -15.438 -13.242 1.00 96.31 88 ASN A O 1
ATOM 668 N N . ASP A 1 89 ? -0.460 -14.142 -11.978 1.00 96.56 89 ASP A N 1
ATOM 669 C CA . ASP A 1 89 ? -0.422 -13.030 -12.933 1.00 96.56 89 ASP A CA 1
ATOM 670 C C . ASP A 1 89 ? 0.992 -12.438 -13.058 1.00 96.56 89 ASP A C 1
ATOM 672 O O . ASP A 1 89 ? 1.744 -12.311 -12.087 1.00 96.56 89 ASP A O 1
ATOM 676 N N . ARG A 1 90 ? 1.314 -11.985 -14.277 1.00 96.56 90 ARG A N 1
ATOM 677 C CA . ARG A 1 90 ? 2.463 -11.113 -14.544 1.00 96.56 90 ARG A CA 1
ATOM 678 C C . ARG A 1 90 ? 2.012 -9.659 -14.531 1.00 96.56 90 ARG A C 1
ATOM 680 O O . ARG A 1 90 ? 1.199 -9.262 -15.366 1.00 96.56 90 ARG A O 1
ATOM 687 N N . VAL A 1 91 ? 2.554 -8.859 -13.621 1.00 95.69 91 VAL A N 1
ATOM 688 C CA . VAL A 1 91 ? 2.097 -7.489 -13.364 1.00 95.69 91 VAL A CA 1
ATOM 689 C C . VAL A 1 91 ? 3.141 -6.442 -13.741 1.00 95.69 91 VAL A C 1
ATOM 691 O O . VAL A 1 91 ? 4.343 -6.689 -13.693 1.00 95.69 91 VAL A O 1
ATOM 694 N N . GLN A 1 92 ? 2.684 -5.255 -14.137 1.00 94.44 92 GLN A N 1
ATOM 695 C CA . GLN A 1 92 ? 3.567 -4.104 -14.355 1.00 94.44 92 GLN A CA 1
ATOM 696 C C . GLN A 1 92 ? 4.061 -3.537 -13.018 1.00 94.44 92 GLN A C 1
ATOM 698 O O . GLN A 1 92 ? 3.516 -3.850 -11.962 1.00 94.44 92 GLN A O 1
ATOM 703 N N . CYS A 1 93 ? 5.034 -2.625 -13.066 1.00 92.62 93 CYS A N 1
ATOM 704 C CA . CYS A 1 93 ? 5.611 -1.994 -11.872 1.00 92.62 93 CYS A CA 1
ATOM 705 C C . CYS A 1 93 ? 4.598 -1.238 -11.003 1.00 92.62 93 CYS A C 1
ATOM 707 O O . CYS A 1 93 ? 4.862 -0.948 -9.838 1.00 92.62 93 CYS A O 1
ATOM 709 N N . ARG A 1 94 ? 3.441 -0.888 -11.572 1.00 91.88 94 ARG A N 1
ATOM 710 C CA . ARG A 1 94 ? 2.372 -0.174 -10.884 1.00 91.88 94 ARG A CA 1
ATOM 711 C C . ARG A 1 94 ? 1.014 -0.667 -11.353 1.00 91.88 94 ARG A C 1
ATOM 713 O O . ARG A 1 94 ? 0.643 -0.457 -12.512 1.00 91.88 94 ARG A O 1
ATOM 720 N N . ILE A 1 95 ? 0.252 -1.271 -10.450 1.00 93.25 95 ILE A N 1
ATOM 721 C CA . ILE A 1 95 ? -1.092 -1.769 -10.756 1.00 93.25 95 ILE A CA 1
ATOM 722 C C . ILE A 1 95 ? -2.103 -1.298 -9.721 1.00 93.25 95 ILE A C 1
ATOM 724 O O . ILE A 1 95 ? -1.764 -1.003 -8.575 1.00 93.25 95 ILE A O 1
ATOM 728 N N . LEU A 1 96 ? -3.366 -1.275 -10.128 1.00 93.69 96 LEU A N 1
ATOM 729 C CA . LEU A 1 96 ? -4.471 -1.207 -9.187 1.00 93.69 96 LEU A CA 1
ATOM 730 C C . LEU A 1 96 ? -4.749 -2.611 -8.652 1.00 93.69 96 LEU A C 1
ATOM 732 O O . LEU A 1 96 ? -5.264 -3.468 -9.376 1.00 93.69 96 LEU A O 1
ATOM 736 N N . THR A 1 97 ? -4.419 -2.827 -7.384 1.00 95.31 97 THR A N 1
ATOM 737 C CA . THR A 1 97 ? -4.847 -4.018 -6.656 1.00 95.31 97 THR A CA 1
ATOM 738 C C . THR A 1 97 ? -6.256 -3.783 -6.145 1.00 95.31 97 THR A C 1
ATOM 740 O O . THR A 1 97 ? -6.565 -2.723 -5.603 1.00 95.31 97 THR A O 1
ATOM 743 N N . MET A 1 98 ? -7.125 -4.762 -6.351 1.00 95.56 98 MET A N 1
ATOM 744 C CA . MET A 1 98 ? -8.534 -4.699 -6.005 1.00 95.56 98 MET A CA 1
ATOM 745 C C . MET A 1 98 ? -8.945 -5.968 -5.283 1.00 95.56 98 MET A C 1
ATOM 747 O O . MET A 1 98 ? -8.433 -7.055 -5.559 1.00 95.56 98 MET A O 1
ATOM 751 N N . GLY A 1 99 ? -9.971 -5.850 -4.458 1.00 96.06 99 GLY A N 1
ATOM 752 C CA . GLY A 1 99 ? -10.622 -6.995 -3.858 1.00 96.06 99 GLY A CA 1
ATOM 753 C C . GLY A 1 99 ? -12.031 -6.691 -3.392 1.00 96.06 99 GLY A C 1
ATOM 754 O O . GLY A 1 99 ? -12.592 -5.626 -3.654 1.00 96.06 99 GLY A O 1
ATOM 755 N N . VAL A 1 100 ? -12.614 -7.664 -2.707 1.00 96.38 100 VAL A N 1
ATOM 756 C CA . VAL A 1 100 ? -13.956 -7.577 -2.126 1.00 96.38 100 VAL A CA 1
ATOM 757 C C . VAL A 1 100 ? -13.912 -7.885 -0.640 1.00 96.38 100 VAL A C 1
ATOM 759 O O . VAL A 1 100 ? -12.969 -8.515 -0.164 1.00 96.38 100 VAL A O 1
ATOM 762 N N . TYR A 1 101 ? -14.928 -7.433 0.091 1.00 96.38 101 TYR A N 1
ATOM 763 C CA . TYR A 1 101 ? -15.097 -7.698 1.517 1.00 96.38 101 TYR A CA 1
ATOM 764 C C . TYR A 1 101 ? -16.583 -7.929 1.880 1.00 96.38 101 TYR A C 1
ATOM 766 O O . TYR A 1 101 ? -17.467 -7.455 1.160 1.00 96.38 101 TYR A O 1
ATOM 774 N N . PRO A 1 102 ? -16.891 -8.651 2.978 1.00 95.56 102 PRO A N 1
ATOM 775 C CA . PRO A 1 102 ? -18.269 -8.941 3.392 1.00 95.56 102 PRO A CA 1
ATOM 776 C C . PRO A 1 102 ? -19.064 -7.699 3.812 1.00 95.56 102 PRO A C 1
ATOM 778 O O . PRO A 1 102 ? -18.510 -6.718 4.306 1.00 95.56 102 PRO A O 1
ATOM 781 N N . GLU A 1 103 ? -20.391 -7.747 3.692 1.00 92.38 103 GLU A N 1
ATOM 782 C CA . GLU A 1 103 ? -21.252 -6.666 4.186 1.00 92.38 103 GLU A CA 1
ATOM 783 C C . GLU A 1 103 ? -21.055 -6.442 5.700 1.00 92.38 103 GLU A C 1
ATOM 785 O O . GLU A 1 103 ? -21.006 -7.394 6.478 1.00 92.38 103 GLU A O 1
ATOM 790 N N . GLY A 1 104 ? -20.926 -5.177 6.121 1.00 90.12 104 GLY A N 1
ATOM 791 C CA . GLY A 1 104 ? -20.677 -4.808 7.522 1.00 90.12 104 GLY A CA 1
ATOM 792 C C . GLY A 1 104 ? -19.226 -4.974 7.996 1.00 90.12 104 GLY A C 1
ATOM 793 O O . GLY A 1 104 ? -18.969 -4.913 9.196 1.00 90.12 104 GLY A O 1
ATOM 794 N N . HIS A 1 105 ? -18.271 -5.203 7.089 1.00 94.62 105 HIS A N 1
ATOM 795 C CA . HIS A 1 105 ? -16.853 -5.263 7.443 1.00 94.62 105 HIS A CA 1
ATOM 796 C C . HIS A 1 105 ? -16.279 -3.866 7.747 1.00 94.62 105 HIS A C 1
ATOM 798 O O . HIS A 1 105 ? -16.048 -3.056 6.842 1.00 94.62 105 HIS A O 1
ATOM 804 N N . GLU A 1 106 ? -15.971 -3.615 9.018 1.00 92.81 106 GLU A N 1
ATOM 805 C CA . GLU A 1 106 ? -15.496 -2.310 9.503 1.00 92.81 106 GLU A CA 1
ATOM 806 C C . GLU A 1 106 ? -13.970 -2.182 9.569 1.00 92.81 106 GLU A C 1
ATOM 808 O O . GLU A 1 106 ? -13.464 -1.071 9.478 1.00 92.81 106 GLU A O 1
ATOM 813 N N . LYS A 1 107 ? -13.225 -3.292 9.666 1.00 94.94 107 LYS A N 1
ATOM 814 C CA . LYS A 1 107 ? -11.759 -3.245 9.783 1.00 94.94 107 LYS A CA 1
ATOM 815 C C . LYS A 1 107 ? -11.097 -2.641 8.547 1.00 94.94 107 LYS A C 1
ATOM 817 O O . LYS A 1 107 ? -11.642 -2.711 7.434 1.00 94.94 107 LYS A O 1
ATOM 822 N N . ASP A 1 108 ? -9.908 -2.097 8.749 1.00 95.31 108 ASP A N 1
ATOM 823 C CA . ASP A 1 108 ? -9.060 -1.633 7.662 1.00 95.31 108 ASP A CA 1
ATOM 824 C C . ASP A 1 108 ? -8.482 -2.818 6.890 1.00 95.31 108 ASP A C 1
ATOM 826 O O . ASP A 1 108 ? -8.372 -3.932 7.406 1.00 95.31 108 ASP A O 1
ATOM 830 N N . ILE A 1 109 ? -8.166 -2.573 5.619 1.00 96.31 109 ILE A N 1
ATOM 831 C CA . ILE A 1 109 ? -7.580 -3.565 4.719 1.00 96.31 109 ILE A CA 1
ATOM 832 C C . ILE A 1 109 ? -6.244 -3.017 4.233 1.00 96.31 109 ILE A C 1
ATOM 834 O O . ILE A 1 109 ? -6.183 -1.934 3.639 1.00 96.31 109 ILE A O 1
ATOM 838 N N . TRP A 1 110 ? -5.187 -3.782 4.462 1.00 97.12 110 TRP A N 1
ATOM 839 C CA . TRP A 1 110 ? -3.828 -3.462 4.050 1.00 97.12 110 TRP A CA 1
ATOM 840 C C . TRP A 1 110 ? -3.308 -4.489 3.067 1.00 97.12 110 TRP A C 1
ATOM 842 O O . TRP A 1 110 ? -3.574 -5.680 3.206 1.00 97.12 110 TRP A O 1
ATOM 852 N N . VAL A 1 111 ? -2.535 -4.019 2.093 1.00 97.25 111 VAL A N 1
ATOM 853 C CA . VAL A 1 111 ? -1.781 -4.886 1.190 1.00 97.25 111 VAL A CA 1
ATOM 854 C C . VAL A 1 111 ? -0.307 -4.733 1.511 1.00 97.25 111 VAL A C 1
ATOM 856 O O . VAL A 1 111 ? 0.217 -3.621 1.502 1.00 97.25 111 VAL A O 1
ATOM 859 N N . LEU A 1 112 ? 0.360 -5.845 1.790 1.00 97.62 112 LEU A N 1
ATOM 860 C CA . LEU A 1 112 ? 1.804 -5.921 1.957 1.00 97.62 112 LEU A CA 1
ATOM 861 C C . LEU A 1 112 ? 2.373 -6.712 0.778 1.00 97.62 112 LEU A C 1
ATOM 863 O O . LEU A 1 112 ? 1.837 -7.753 0.397 1.00 97.62 112 LEU A O 1
ATOM 867 N N . LEU A 1 113 ? 3.454 -6.205 0.193 1.00 97.56 113 LEU A N 1
ATOM 868 C CA . LEU A 1 113 ? 4.224 -6.920 -0.822 1.00 97.56 113 LEU A CA 1
ATOM 869 C C . LEU A 1 113 ? 5.443 -7.557 -0.163 1.00 97.56 113 LEU A C 1
ATOM 871 O O . LEU A 1 113 ? 6.121 -6.885 0.612 1.00 97.56 113 LEU A O 1
ATOM 875 N N . MET A 1 114 ? 5.742 -8.807 -0.500 1.00 97.88 114 MET A N 1
ATOM 876 C CA . MET A 1 114 ? 6.959 -9.491 -0.062 1.00 97.88 114 MET A CA 1
ATOM 877 C C . MET A 1 114 ? 7.731 -10.015 -1.288 1.00 97.88 114 MET A C 1
ATOM 879 O O . MET A 1 114 ? 7.289 -10.990 -1.903 1.00 97.88 114 MET A O 1
ATOM 883 N N . PRO A 1 115 ? 8.837 -9.352 -1.689 1.00 96.06 115 PRO A N 1
ATOM 884 C CA . PRO A 1 115 ? 9.745 -9.814 -2.735 1.00 96.06 115 PRO A CA 1
ATOM 885 C C . PRO A 1 115 ? 10.604 -11.000 -2.276 1.00 96.06 115 PRO A C 1
ATOM 887 O O . PRO A 1 115 ? 10.469 -11.542 -1.180 1.00 96.06 115 PRO A O 1
ATOM 890 N N . THR A 1 116 ? 11.579 -11.357 -3.112 1.00 95.81 116 THR A N 1
ATOM 891 C CA . THR A 1 116 ? 12.567 -12.412 -2.841 1.00 95.81 116 THR A CA 1
ATOM 892 C C . THR A 1 116 ? 13.533 -12.138 -1.679 1.00 95.81 116 THR A C 1
ATOM 894 O O . THR A 1 116 ? 14.271 -13.043 -1.281 1.00 95.81 116 THR A O 1
ATOM 897 N N . ASP A 1 117 ? 13.544 -10.927 -1.115 1.00 94.69 117 ASP A N 1
ATOM 898 C CA . ASP A 1 117 ? 14.331 -10.583 0.077 1.00 94.69 117 ASP A CA 1
ATOM 899 C C . ASP A 1 117 ? 13.650 -10.970 1.402 1.00 94.69 117 ASP A C 1
ATOM 901 O O . ASP A 1 117 ? 14.286 -10.879 2.451 1.00 94.69 117 ASP A O 1
ATOM 905 N N . ASN A 1 118 ? 12.416 -11.491 1.346 1.00 94.94 118 ASN A N 1
ATOM 906 C CA . ASN A 1 118 ? 11.591 -11.891 2.493 1.00 94.94 118 ASN A CA 1
ATOM 907 C C . ASN A 1 118 ? 11.270 -10.745 3.463 1.00 94.94 118 ASN A C 1
ATOM 909 O O . ASN A 1 118 ? 11.036 -10.988 4.648 1.00 94.94 118 ASN A O 1
ATOM 913 N N . MET A 1 119 ? 11.264 -9.508 2.969 1.00 97.75 119 MET A N 1
ATOM 914 C CA . MET A 1 119 ? 10.848 -8.344 3.739 1.00 97.75 119 MET A CA 1
ATOM 915 C C . M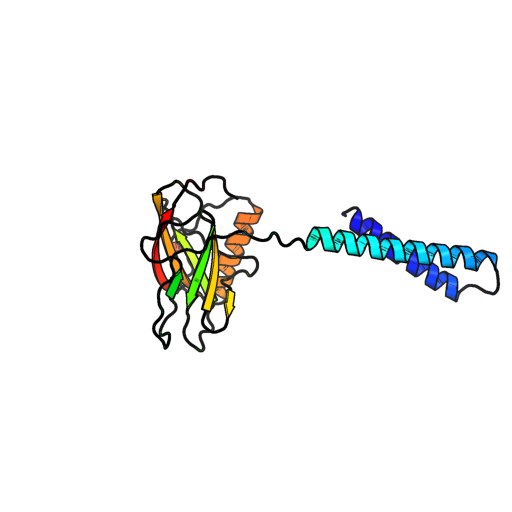ET A 1 119 ? 9.449 -7.894 3.319 1.00 97.75 119 MET A C 1
ATOM 917 O O . MET A 1 119 ? 9.053 -8.037 2.164 1.00 97.75 119 MET A O 1
ATOM 921 N N . TYR A 1 120 ? 8.695 -7.320 4.252 1.00 98.12 120 TYR A N 1
ATOM 922 C CA . TYR A 1 120 ? 7.324 -6.880 4.018 1.00 98.12 120 TYR A CA 1
ATOM 923 C C . TYR A 1 120 ? 7.256 -5.375 3.754 1.00 98.12 120 TYR A C 1
ATOM 925 O O . TYR A 1 120 ? 7.796 -4.562 4.507 1.00 98.12 120 TYR A O 1
ATOM 933 N N . TYR A 1 121 ? 6.536 -4.999 2.698 1.00 96.88 121 TYR A N 1
ATOM 934 C CA . TYR A 1 121 ? 6.393 -3.617 2.251 1.00 96.88 121 TYR A CA 1
ATOM 935 C C . TYR A 1 121 ? 4.915 -3.216 2.213 1.00 96.88 121 TYR A C 1
ATOM 937 O O . TYR A 1 121 ? 4.237 -3.510 1.218 1.00 96.88 121 TYR A O 1
ATOM 945 N N . PRO A 1 122 ? 4.392 -2.550 3.261 1.00 96.12 122 PRO A N 1
ATOM 946 C CA . PRO A 1 122 ? 3.012 -2.084 3.275 1.00 96.12 122 PRO A CA 1
ATOM 947 C C . PRO A 1 122 ? 2.769 -1.064 2.159 1.00 96.12 122 PRO A C 1
ATOM 949 O O . PRO A 1 122 ? 3.591 -0.184 1.899 1.00 96.12 122 PRO A O 1
ATOM 952 N N . GLN A 1 123 ? 1.636 -1.212 1.479 1.00 93.62 123 GLN A N 1
ATOM 953 C CA . GLN A 1 123 ? 1.214 -0.381 0.359 1.00 93.62 123 GLN A CA 1
ATOM 954 C C . GLN A 1 123 ? 0.057 0.507 0.798 1.00 93.62 123 GLN A C 1
ATOM 956 O O . GLN A 1 123 ? -0.949 0.027 1.323 1.00 93.62 123 GLN A O 1
ATOM 961 N N . SER A 1 124 ? 0.186 1.801 0.539 1.00 86.38 124 SER A N 1
ATOM 962 C CA . SER A 1 124 ? -0.889 2.763 0.725 1.00 86.38 124 SER A CA 1
ATOM 963 C C . SER A 1 124 ? -0.876 3.799 -0.393 1.00 86.38 124 SER A C 1
ATOM 965 O O . SER A 1 124 ? 0.152 4.083 -1.015 1.00 86.38 124 SER A O 1
ATOM 967 N N . ASP A 1 125 ? -2.052 4.363 -0.644 1.00 71.44 125 ASP A N 1
ATOM 968 C CA . ASP A 1 125 ? -2.177 5.634 -1.345 1.00 71.44 125 ASP A CA 1
ATOM 969 C C . ASP A 1 125 ? -2.272 6.773 -0.323 1.00 71.44 125 ASP A C 1
ATOM 971 O O . ASP A 1 125 ? -2.135 6.563 0.882 1.00 71.44 125 ASP A O 1
ATOM 975 N N . HIS A 1 126 ? -2.537 7.997 -0.783 1.00 64.69 126 HIS A N 1
ATOM 976 C CA . HIS A 1 126 ? -2.674 9.196 0.059 1.00 64.69 126 HIS A CA 1
ATOM 977 C C . HIS A 1 126 ? -3.712 9.100 1.204 1.00 64.69 126 HIS A C 1
ATOM 979 O O . HIS A 1 126 ? -3.900 10.068 1.937 1.00 64.69 126 HIS A O 1
ATOM 985 N N . THR A 1 127 ? -4.420 7.977 1.333 1.00 57.47 127 THR A N 1
ATOM 986 C CA . THR A 1 127 ? -5.457 7.701 2.332 1.00 57.47 127 THR A CA 1
ATOM 987 C C . THR A 1 127 ? -4.993 6.853 3.512 1.00 57.47 127 THR A C 1
ATOM 989 O O . THR A 1 127 ? -5.838 6.458 4.305 1.00 57.47 127 THR A O 1
ATOM 992 N N . ASN A 1 128 ? -3.695 6.577 3.659 1.00 66.38 128 ASN A N 1
ATOM 993 C CA . ASN A 1 128 ? -3.124 5.780 4.752 1.00 66.38 128 ASN A CA 1
ATOM 994 C C . ASN A 1 128 ? -3.614 4.321 4.840 1.00 66.38 128 ASN A C 1
ATOM 996 O O . ASN A 1 128 ? -2.971 3.564 5.534 1.00 66.38 128 ASN A O 1
ATOM 1000 N N . THR A 1 129 ? -4.663 3.884 4.131 1.00 82.31 129 THR A N 1
ATOM 1001 C CA . THR A 1 129 ? -5.114 2.479 3.999 1.00 82.31 129 THR A CA 1
ATOM 1002 C C . THR A 1 129 ? -5.752 2.238 2.619 1.00 82.31 129 THR A C 1
ATOM 1004 O O . THR A 1 129 ? -5.902 3.182 1.827 1.00 82.31 129 THR A O 1
ATOM 1007 N N . SER A 1 130 ? -6.144 0.992 2.307 1.00 85.62 130 SER A N 1
ATOM 1008 C CA . SER A 1 130 ? -6.900 0.687 1.080 1.00 85.62 130 SER A CA 1
ATOM 1009 C C . SER A 1 130 ? -8.256 1.396 1.070 1.00 85.62 130 SER A C 1
ATOM 1011 O O . SER A 1 130 ? -9.007 1.371 2.046 1.00 85.62 130 SER A O 1
ATOM 1013 N N . PHE A 1 131 ? -8.631 1.972 -0.070 1.00 89.69 131 PHE A N 1
ATOM 1014 C CA . PHE A 1 131 ? -9.925 2.627 -0.224 1.00 89.69 131 PHE A CA 1
ATOM 1015 C C . PHE A 1 131 ? -11.050 1.588 -0.311 1.00 89.69 131 PHE A C 1
ATOM 1017 O O . PHE A 1 131 ? -11.050 0.761 -1.220 1.00 89.69 131 PHE A O 1
ATOM 1024 N N . LYS A 1 132 ? -12.035 1.659 0.595 1.00 90.81 132 LYS A N 1
ATOM 1025 C CA . LYS A 1 132 ? -13.202 0.761 0.656 1.00 90.81 132 LYS A CA 1
ATOM 1026 C C . LYS A 1 132 ? -14.485 1.471 0.223 1.00 90.81 132 LYS A C 1
ATOM 1028 O O . LYS A 1 132 ? -14.800 2.553 0.720 1.00 90.81 132 LYS A O 1
ATOM 1033 N N . ARG A 1 133 ? -15.278 0.847 -0.653 1.00 88.19 133 ARG A N 1
ATOM 1034 C CA . ARG A 1 133 ? -16.611 1.331 -1.036 1.00 88.19 133 ARG A CA 1
ATOM 1035 C C . ARG A 1 133 ? -17.487 0.203 -1.575 1.00 88.19 133 ARG A C 1
ATOM 1037 O O . ARG A 1 133 ? -17.074 -0.538 -2.452 1.00 88.19 133 ARG A O 1
ATOM 1044 N N . ASN A 1 134 ? -18.741 0.140 -1.122 1.00 89.25 134 ASN A N 1
ATOM 1045 C CA . ASN A 1 134 ? -19.767 -0.771 -1.654 1.00 89.25 134 ASN A CA 1
ATOM 1046 C C . ASN A 1 134 ? -19.356 -2.264 -1.689 1.00 89.25 134 ASN A C 1
ATOM 1048 O O . ASN A 1 134 ? -19.745 -2.977 -2.609 1.00 89.25 134 ASN A O 1
ATOM 1052 N N . GLY A 1 135 ? -18.585 -2.741 -0.704 1.00 92.19 135 GLY A N 1
ATOM 1053 C CA . GLY A 1 135 ? -18.123 -4.138 -0.657 1.00 92.19 135 GLY A CA 1
ATOM 1054 C C . GLY A 1 135 ? -16.878 -4.424 -1.502 1.00 92.19 135 GLY A C 1
ATOM 1055 O O . GLY A 1 135 ? -16.437 -5.568 -1.558 1.00 92.19 135 GLY A O 1
ATOM 1056 N N . GLU A 1 136 ? -16.300 -3.403 -2.137 1.00 94.12 136 GLU A N 1
ATOM 1057 C CA . GLU A 1 136 ? -15.053 -3.478 -2.898 1.00 94.12 136 GLU A CA 1
ATOM 1058 C C . GLU A 1 136 ? -13.969 -2.635 -2.225 1.00 94.12 136 GLU A C 1
ATOM 1060 O O . GLU A 1 136 ? -14.246 -1.572 -1.660 1.00 94.12 136 GLU A O 1
ATOM 1065 N N . TRP A 1 137 ? -12.723 -3.089 -2.301 1.00 94.69 137 TRP A N 1
ATOM 1066 C CA . TRP A 1 137 ? -11.559 -2.340 -1.844 1.00 94.69 137 TRP A CA 1
ATOM 1067 C C . TRP A 1 137 ? -10.510 -2.234 -2.948 1.00 94.69 137 TRP A C 1
ATOM 1069 O O . TRP A 1 137 ? -10.453 -3.085 -3.838 1.00 94.69 137 TRP A O 1
ATOM 1079 N N . GLN A 1 138 ? -9.693 -1.182 -2.909 1.00 94.38 138 GLN A N 1
ATOM 1080 C CA . GLN A 1 138 ? -8.596 -0.998 -3.855 1.00 94.38 138 GLN A CA 1
ATOM 1081 C C . GLN A 1 138 ? -7.421 -0.217 -3.261 1.00 94.38 138 GLN A C 1
ATOM 1083 O O . GLN A 1 138 ? -7.606 0.643 -2.398 1.00 94.38 138 GLN A O 1
ATOM 1088 N N . VAL A 1 139 ? -6.225 -0.483 -3.778 1.00 93.88 139 VAL A N 1
ATOM 1089 C CA . VAL A 1 139 ? -4.990 0.245 -3.470 1.00 93.88 139 VAL A CA 1
ATOM 1090 C C . VAL A 1 139 ? -4.031 0.145 -4.651 1.00 93.88 139 VAL A C 1
ATOM 1092 O O . VAL A 1 139 ? -3.967 -0.889 -5.324 1.00 93.88 139 VAL A O 1
ATOM 1095 N N . ILE A 1 140 ? -3.286 1.209 -4.933 1.00 92.31 140 ILE A N 1
ATOM 1096 C CA . ILE A 1 140 ? -2.217 1.151 -5.928 1.00 92.31 140 ILE A CA 1
ATOM 1097 C C . ILE A 1 140 ? -0.993 0.503 -5.290 1.00 92.31 140 ILE A C 1
ATOM 1099 O O . ILE A 1 140 ? -0.406 1.024 -4.342 1.00 92.31 140 ILE A O 1
ATOM 1103 N N . THR A 1 141 ? -0.588 -0.633 -5.845 1.00 92.94 141 THR A N 1
ATOM 1104 C CA . THR A 1 141 ? 0.624 -1.336 -5.433 1.00 92.94 141 THR A CA 1
ATOM 1105 C C . THR A 1 141 ? 1.769 -0.956 -6.360 1.00 92.94 141 THR A C 1
ATOM 1107 O O . THR A 1 141 ? 1.617 -0.885 -7.586 1.00 92.94 141 THR A O 1
ATOM 1110 N N . ARG A 1 142 ? 2.917 -0.640 -5.756 1.00 92.31 142 ARG A N 1
ATOM 1111 C CA . ARG A 1 142 ? 4.127 -0.195 -6.449 1.00 92.31 142 ARG A CA 1
ATOM 1112 C C . ARG A 1 142 ? 5.219 -1.227 -6.202 1.00 92.31 142 ARG A C 1
ATOM 1114 O O . ARG A 1 142 ? 5.607 -1.471 -5.062 1.00 92.31 142 ARG A O 1
ATOM 1121 N N . PHE A 1 143 ? 5.703 -1.829 -7.275 1.00 92.62 143 PHE A N 1
ATOM 1122 C CA . PHE A 1 143 ? 6.715 -2.871 -7.227 1.00 92.62 143 PHE A CA 1
ATOM 1123 C C . PHE A 1 143 ? 8.088 -2.287 -7.562 1.00 92.62 143 PHE A C 1
ATOM 1125 O O . PHE A 1 143 ? 8.238 -1.556 -8.540 1.00 92.62 143 PHE A O 1
ATOM 1132 N N . GLY A 1 144 ? 9.091 -2.624 -6.750 1.00 91.56 144 GLY A N 1
ATOM 1133 C CA . GLY A 1 144 ? 10.501 -2.578 -7.154 1.00 91.56 144 GLY A CA 1
ATOM 1134 C C . GLY A 1 144 ? 10.889 -3.887 -7.840 1.00 91.56 144 GLY A C 1
ATOM 1135 O O . GLY A 1 144 ? 10.010 -4.659 -8.170 1.00 91.56 144 GLY A O 1
ATOM 1136 N N . GLY A 1 145 ? 12.176 -4.173 -8.034 1.00 92.94 145 GLY A N 1
ATOM 1137 C CA . GLY A 1 145 ? 12.609 -5.520 -8.446 1.00 92.94 145 GLY A CA 1
ATOM 1138 C C . GLY A 1 145 ? 12.804 -5.736 -9.950 1.00 92.94 145 GLY A C 1
ATOM 1139 O O . GLY A 1 145 ? 12.743 -4.806 -10.754 1.00 92.94 145 GLY A O 1
ATOM 1140 N N . SER A 1 146 ? 13.176 -6.961 -10.312 1.00 95.00 146 SER A N 1
ATOM 1141 C CA . SER A 1 146 ? 13.603 -7.346 -11.670 1.00 95.00 146 SER A CA 1
ATOM 1142 C C . SER A 1 146 ? 12.491 -8.062 -12.435 1.00 95.00 146 SER A C 1
ATOM 1144 O O . SER A 1 146 ? 11.581 -8.611 -11.829 1.00 95.00 146 SER A O 1
ATOM 1146 N N . GLU A 1 147 ? 12.589 -8.118 -13.765 1.00 95.69 147 GLU A N 1
ATOM 1147 C CA . GLU A 1 147 ? 11.672 -8.937 -14.572 1.00 95.69 147 GLU A CA 1
ATOM 1148 C C . GLU A 1 147 ? 11.640 -10.392 -14.068 1.00 95.69 147 GLU A C 1
ATOM 1150 O O . GLU A 1 147 ? 12.677 -10.939 -13.687 1.00 95.69 147 GLU A O 1
ATOM 1155 N N . ASP A 1 148 ? 10.444 -10.988 -14.064 1.00 96.12 148 ASP A N 1
ATOM 1156 C CA . ASP A 1 148 ? 10.136 -12.330 -13.556 1.00 96.12 148 ASP A CA 1
ATOM 1157 C C . ASP A 1 148 ? 10.381 -12.533 -12.046 1.00 96.12 148 ASP A C 1
ATOM 1159 O O . ASP A 1 148 ? 10.239 -13.653 -11.551 1.00 96.12 148 ASP A O 1
ATOM 1163 N N . GLU A 1 149 ? 10.705 -11.481 -11.284 1.00 96.81 149 GLU A N 1
ATOM 1164 C CA . GLU A 1 149 ? 10.835 -11.583 -9.829 1.00 96.81 149 GLU A CA 1
ATOM 1165 C C . GLU A 1 149 ? 9.471 -11.917 -9.197 1.00 96.81 149 GLU A C 1
ATOM 1167 O O . GLU A 1 149 ? 8.489 -11.222 -9.486 1.00 96.81 149 GLU A O 1
ATOM 1172 N N . PRO A 1 150 ? 9.381 -12.984 -8.379 1.00 97.50 150 PRO A N 1
ATOM 1173 C CA . PRO A 1 150 ? 8.148 -13.348 -7.701 1.00 97.50 150 PRO A CA 1
ATOM 1174 C C . PRO A 1 150 ? 7.898 -12.445 -6.492 1.00 97.50 150 PRO A C 1
ATOM 1176 O O . PRO A 1 150 ? 8.826 -12.043 -5.787 1.00 97.50 150 PRO A O 1
ATOM 1179 N N . TYR A 1 151 ? 6.622 -12.183 -6.248 1.00 97.75 151 TYR A N 1
ATOM 1180 C CA . TYR A 1 151 ? 6.117 -11.437 -5.110 1.00 97.75 151 TYR A CA 1
ATOM 1181 C C . TYR A 1 151 ? 4.960 -12.195 -4.486 1.00 97.75 151 TYR A C 1
ATOM 1183 O O . TYR A 1 151 ? 4.063 -12.663 -5.188 1.00 97.75 151 TYR A O 1
ATOM 1191 N N . GLU A 1 152 ? 4.936 -12.217 -3.162 1.00 98.31 152 GLU A N 1
ATOM 1192 C CA . GLU A 1 152 ? 3.709 -12.491 -2.429 1.00 98.31 152 GLU A CA 1
ATOM 1193 C C . GLU A 1 152 ? 2.964 -11.168 -2.242 1.00 98.31 152 GLU A C 1
ATOM 1195 O O . GLU A 1 152 ? 3.517 -10.197 -1.714 1.00 98.31 152 GLU A O 1
ATOM 1200 N N . LEU A 1 153 ? 1.709 -11.123 -2.683 1.00 98.12 153 LEU A N 1
ATOM 1201 C CA . LEU A 1 153 ? 0.774 -10.049 -2.377 1.00 98.12 153 LEU A CA 1
ATOM 1202 C C . LEU A 1 153 ? -0.145 -10.552 -1.272 1.00 98.12 153 LEU A C 1
ATOM 1204 O O . LEU A 1 153 ? -0.931 -11.479 -1.471 1.00 98.12 153 LEU A O 1
ATOM 1208 N N . ILE A 1 154 ? -0.022 -9.939 -0.101 1.00 98.44 154 ILE A N 1
ATOM 1209 C CA . ILE A 1 154 ? -0.623 -10.424 1.136 1.00 98.44 154 ILE A CA 1
ATOM 1210 C C . ILE A 1 154 ? -1.602 -9.372 1.634 1.00 98.44 154 ILE A C 1
ATOM 1212 O O . ILE A 1 154 ? -1.265 -8.191 1.723 1.00 98.44 154 ILE A O 1
ATOM 1216 N N . VAL A 1 155 ? -2.818 -9.796 1.955 1.00 98.00 155 VAL A N 1
ATOM 1217 C CA . VAL A 1 155 ? -3.876 -8.926 2.461 1.00 98.00 155 VAL A CA 1
ATOM 1218 C C . VAL A 1 155 ? -4.050 -9.151 3.950 1.00 98.00 155 VAL A C 1
ATOM 1220 O O . VAL A 1 155 ? -4.231 -10.284 4.397 1.00 98.00 155 VAL A O 1
ATOM 1223 N N . TYR A 1 156 ? -4.057 -8.054 4.698 1.00 97.88 156 TYR A N 1
ATOM 1224 C CA . TYR A 1 156 ? -4.292 -8.034 6.132 1.00 97.88 156 TYR A CA 1
ATOM 1225 C C . TYR A 1 156 ? -5.569 -7.269 6.465 1.00 97.88 156 TYR A C 1
ATOM 1227 O O . TYR A 1 156 ? -5.828 -6.197 5.918 1.00 97.88 156 TYR A O 1
ATOM 1235 N N . GLU A 1 157 ? -6.336 -7.801 7.409 1.00 97.38 157 GLU A N 1
ATOM 1236 C CA . GLU A 1 157 ? -7.310 -7.042 8.185 1.00 97.38 157 GLU A CA 1
ATOM 1237 C C . GLU A 1 157 ? -6.621 -6.440 9.411 1.00 97.38 157 GLU A C 1
ATOM 1239 O O . GLU A 1 157 ? -5.985 -7.165 10.178 1.00 97.38 157 GLU A O 1
ATOM 1244 N N . THR A 1 158 ? -6.793 -5.142 9.643 1.00 96.56 158 THR A N 1
ATOM 1245 C CA . THR A 1 158 ? -6.151 -4.442 10.764 1.00 96.56 158 THR A CA 1
ATOM 1246 C C . THR A 1 158 ? -7.158 -3.707 11.639 1.00 96.56 158 THR A C 1
ATOM 1248 O O . THR A 1 158 ? -8.240 -3.303 11.200 1.00 96.56 158 THR A O 1
ATOM 1251 N N . ASP A 1 159 ? -6.799 -3.552 12.911 1.00 95.81 159 ASP A N 1
ATOM 1252 C CA . ASP A 1 159 ? -7.405 -2.563 13.795 1.00 95.81 159 ASP A CA 1
ATOM 1253 C C . ASP A 1 159 ? -6.678 -1.211 13.695 1.00 95.81 159 ASP A C 1
ATOM 1255 O O . ASP A 1 159 ? -5.707 -1.062 12.953 1.00 95.81 159 ASP A O 1
ATOM 1259 N N . GLU A 1 160 ? -7.155 -0.221 14.454 1.00 93.94 160 GLU A N 1
ATOM 1260 C CA . GLU A 1 160 ? -6.583 1.133 14.480 1.00 93.94 160 GLU A CA 1
ATOM 1261 C C . GLU A 1 160 ? -5.090 1.116 14.842 1.00 93.94 160 GLU A C 1
ATOM 1263 O O . GLU A 1 160 ? -4.296 1.807 14.213 1.00 93.94 160 GLU A O 1
ATOM 1268 N N . PHE A 1 161 ? -4.680 0.261 15.786 1.00 95.81 161 PHE A N 1
ATOM 1269 C CA . PHE A 1 161 ? -3.285 0.165 16.211 1.00 95.81 161 PHE A CA 1
ATOM 1270 C C . PHE A 1 161 ? -2.364 -0.333 15.090 1.00 95.81 161 PHE A C 1
ATOM 1272 O O . PHE A 1 161 ? -1.318 0.267 14.834 1.00 95.81 161 PHE A O 1
ATOM 1279 N N . ALA A 1 162 ? -2.746 -1.412 14.400 1.00 96.69 162 ALA A N 1
ATOM 1280 C CA . ALA A 1 162 ? -1.974 -1.920 13.270 1.00 96.69 162 ALA A CA 1
ATOM 1281 C C . ALA A 1 162 ? -1.969 -0.940 12.083 1.00 96.69 162 ALA A C 1
ATOM 1283 O O . ALA A 1 162 ? -0.926 -0.744 11.455 1.00 96.69 162 ALA A O 1
ATOM 1284 N N . SER A 1 163 ? -3.099 -0.282 11.799 1.00 95.50 163 SER A N 1
ATOM 1285 C CA . SER A 1 163 ? -3.181 0.743 10.749 1.00 95.50 163 SER A CA 1
ATOM 1286 C C . SER A 1 163 ? -2.279 1.947 11.030 1.00 95.50 163 SER A C 1
ATOM 1288 O O . SER A 1 163 ? -1.568 2.409 10.131 1.00 95.50 163 SER A O 1
ATOM 1290 N N . ASP A 1 164 ? -2.260 2.433 12.271 1.00 94.94 164 ASP A N 1
ATOM 1291 C CA . ASP A 1 164 ? -1.390 3.534 12.687 1.00 94.94 164 ASP A CA 1
ATOM 1292 C C . ASP A 1 164 ? 0.088 3.151 12.581 1.00 94.94 164 ASP A C 1
ATOM 1294 O O . ASP A 1 164 ? 0.904 3.953 12.121 1.00 94.94 164 ASP A O 1
ATOM 1298 N N . PHE A 1 165 ? 0.437 1.913 12.947 1.00 96.75 165 PHE A N 1
ATOM 1299 C CA . PHE A 1 165 ? 1.797 1.401 12.803 1.00 96.75 165 PHE A CA 1
ATOM 1300 C C . PHE A 1 165 ? 2.266 1.434 11.343 1.00 96.75 165 PHE A C 1
ATOM 1302 O O . PHE A 1 165 ? 3.301 2.033 11.045 1.00 96.75 165 PHE A O 1
ATOM 1309 N N . PHE A 1 166 ? 1.501 0.848 10.416 1.00 96.12 166 PHE A N 1
ATOM 1310 C CA . PHE A 1 166 ? 1.883 0.829 9.000 1.00 96.12 166 PHE A CA 1
ATOM 1311 C C . PHE A 1 166 ? 1.943 2.234 8.397 1.00 96.12 166 PHE A C 1
ATOM 1313 O O . PHE A 1 166 ? 2.865 2.542 7.640 1.00 96.12 166 PHE A O 1
ATOM 1320 N N . THR A 1 167 ? 1.012 3.109 8.780 1.00 94.50 167 THR A N 1
ATOM 1321 C CA . THR A 1 167 ? 1.025 4.520 8.378 1.00 94.50 167 THR A CA 1
ATOM 1322 C C . THR A 1 167 ? 2.312 5.209 8.828 1.00 94.50 167 THR A C 1
ATOM 1324 O O . THR A 1 167 ? 3.010 5.810 8.010 1.00 94.50 167 THR A O 1
ATOM 1327 N N . ALA A 1 168 ? 2.668 5.083 10.109 1.00 94.38 168 ALA A N 1
ATOM 1328 C CA . ALA A 1 168 ? 3.859 5.709 10.672 1.00 94.38 168 ALA A CA 1
ATOM 1329 C C . ALA A 1 168 ? 5.149 5.201 10.011 1.00 94.38 168 ALA A C 1
ATOM 1331 O O . ALA A 1 168 ? 6.039 5.999 9.710 1.00 94.38 168 ALA A O 1
ATOM 1332 N N . ILE A 1 169 ? 5.226 3.895 9.735 1.00 94.88 169 ILE A N 1
ATOM 1333 C CA . ILE A 1 169 ? 6.355 3.277 9.030 1.00 94.88 169 ILE A CA 1
ATOM 1334 C C . ILE A 1 169 ? 6.507 3.853 7.618 1.00 94.88 169 ILE A C 1
ATOM 1336 O O . ILE A 1 169 ? 7.604 4.269 7.240 1.00 94.88 169 ILE A O 1
ATOM 1340 N N . ILE A 1 170 ? 5.419 3.941 6.846 1.00 92.12 170 ILE A N 1
ATOM 1341 C CA . ILE A 1 170 ? 5.461 4.498 5.487 1.00 92.12 170 ILE A CA 1
ATOM 1342 C C . ILE A 1 170 ? 5.887 5.968 5.516 1.00 92.12 170 ILE A C 1
ATOM 1344 O O . ILE A 1 170 ? 6.756 6.371 4.739 1.00 92.12 170 ILE A O 1
ATOM 1348 N N . GLU A 1 171 ? 5.319 6.770 6.419 1.00 91.88 171 GLU A N 1
ATOM 1349 C CA . GLU A 1 171 ? 5.688 8.180 6.569 1.00 91.88 171 GLU A CA 1
ATOM 1350 C C . GLU A 1 171 ? 7.168 8.356 6.931 1.00 91.88 171 GLU A C 1
ATOM 1352 O O . GLU A 1 171 ? 7.835 9.264 6.422 1.00 91.88 171 GLU A O 1
ATOM 1357 N N . GLU A 1 172 ? 7.700 7.502 7.807 1.00 93.69 172 GLU A N 1
ATOM 1358 C CA . GLU A 1 172 ? 9.114 7.505 8.174 1.00 93.69 172 GLU A CA 1
ATOM 1359 C C . GLU A 1 172 ? 10.006 7.154 6.978 1.00 93.69 172 GLU A C 1
ATOM 1361 O O . GLU A 1 172 ? 10.964 7.880 6.684 1.00 93.69 172 GLU A O 1
ATOM 1366 N N . TRP A 1 173 ? 9.682 6.083 6.254 1.00 93.12 173 TRP A N 1
ATOM 1367 C CA . TRP A 1 173 ? 10.450 5.638 5.092 1.00 93.12 173 TRP A CA 1
ATOM 1368 C C . TRP A 1 173 ? 10.452 6.674 3.969 1.00 93.12 173 TRP A C 1
ATOM 1370 O O . TRP A 1 173 ? 11.509 6.977 3.411 1.00 93.12 173 TRP A O 1
ATOM 1380 N N . GLN A 1 174 ? 9.300 7.291 3.689 1.00 89.25 174 GLN A N 1
ATOM 1381 C CA . GLN A 1 174 ? 9.183 8.375 2.713 1.00 89.25 174 GLN A CA 1
ATOM 1382 C C . GLN A 1 174 ? 10.008 9.599 3.119 1.00 89.25 174 GLN A C 1
ATOM 1384 O O . GLN A 1 174 ? 10.708 10.179 2.287 1.00 89.25 174 GLN A O 1
ATOM 1389 N N . ARG A 1 175 ? 9.974 9.981 4.403 1.00 91.44 175 ARG A N 1
ATOM 1390 C CA . ARG A 1 175 ? 10.739 11.123 4.930 1.00 91.44 175 ARG A CA 1
ATOM 1391 C C . ARG A 1 175 ? 12.248 10.919 4.800 1.00 91.44 175 ARG A C 1
ATOM 1393 O O . ARG A 1 175 ? 12.969 11.882 4.542 1.00 91.44 175 ARG A O 1
ATOM 1400 N N . ASN A 1 176 ? 12.711 9.684 4.977 1.00 93.00 176 ASN A N 1
ATOM 1401 C CA . ASN A 1 176 ? 14.127 9.326 4.942 1.00 93.00 176 ASN A CA 1
ATOM 1402 C C . ASN A 1 176 ? 14.606 8.834 3.563 1.00 93.00 176 ASN A C 1
ATOM 1404 O O . ASN A 1 176 ? 15.810 8.657 3.379 1.00 93.00 176 ASN A O 1
ATOM 1408 N N . LEU A 1 177 ? 13.690 8.621 2.607 1.00 89.25 177 LEU A N 1
ATOM 1409 C CA . LEU A 1 177 ? 13.944 7.955 1.322 1.00 89.25 177 LEU A CA 1
ATOM 1410 C C . LEU A 1 177 ? 14.661 6.603 1.493 1.00 89.25 177 LEU A C 1
ATOM 1412 O O . LEU A 1 177 ? 15.561 6.255 0.727 1.00 89.25 177 LEU A O 1
ATOM 1416 N N . PHE A 1 178 ? 14.274 5.851 2.523 1.00 91.31 178 PHE A N 1
ATOM 1417 C CA . PHE A 1 178 ? 14.900 4.589 2.900 1.00 91.31 178 PHE A CA 1
ATOM 1418 C C . PHE A 1 178 ? 13.824 3.559 3.236 1.00 91.31 178 PHE A C 1
ATOM 1420 O O . PHE A 1 178 ? 13.051 3.762 4.165 1.00 91.31 178 PHE A O 1
ATOM 1427 N N . TYR A 1 179 ? 13.797 2.463 2.475 1.00 92.38 179 TYR A N 1
ATOM 1428 C CA . TYR A 1 179 ? 12.750 1.438 2.511 1.00 92.38 179 TYR A CA 1
ATOM 1429 C C . TYR A 1 179 ? 13.374 0.074 2.849 1.00 92.38 179 TYR A C 1
ATOM 1431 O O . TYR A 1 179 ? 13.596 -0.736 1.948 1.00 92.38 179 TYR A O 1
ATOM 1439 N N . PRO A 1 180 ? 13.739 -0.175 4.118 1.00 95.19 180 PRO A N 1
ATOM 1440 C CA . PRO A 1 180 ? 14.385 -1.422 4.527 1.00 95.19 180 PRO A CA 1
ATOM 1441 C C . PRO A 1 180 ? 13.450 -2.638 4.470 1.00 95.19 180 PRO A C 1
ATOM 1443 O O . PRO A 1 180 ? 13.945 -3.759 4.421 1.00 95.19 180 PRO A O 1
ATOM 1446 N N . GLY A 1 181 ? 12.131 -2.413 4.450 1.00 96.12 181 GLY A N 1
ATOM 1447 C CA . GLY A 1 181 ? 11.138 -3.464 4.651 1.00 96.12 181 GLY A CA 1
ATOM 1448 C C . GLY A 1 181 ? 10.990 -3.823 6.134 1.00 96.12 181 GLY A C 1
ATOM 1449 O O . GLY A 1 181 ? 11.828 -3.445 6.952 1.00 96.12 181 GLY A O 1
ATOM 1450 N N . LEU A 1 182 ? 9.905 -4.515 6.476 1.00 98.06 182 LEU A N 1
ATOM 1451 C CA . LEU A 1 182 ? 9.639 -5.046 7.819 1.00 98.06 182 LEU A CA 1
ATOM 1452 C C . LEU A 1 182 ? 9.967 -6.540 7.873 1.00 98.06 182 LEU A C 1
ATOM 1454 O O . LEU A 1 182 ? 9.761 -7.240 6.880 1.00 98.06 182 LEU A O 1
ATOM 1458 N N . THR A 1 183 ? 10.435 -7.044 9.012 1.00 98.00 183 THR A N 1
ATOM 1459 C CA . THR A 1 183 ? 10.451 -8.490 9.278 1.00 98.00 183 THR A CA 1
ATOM 14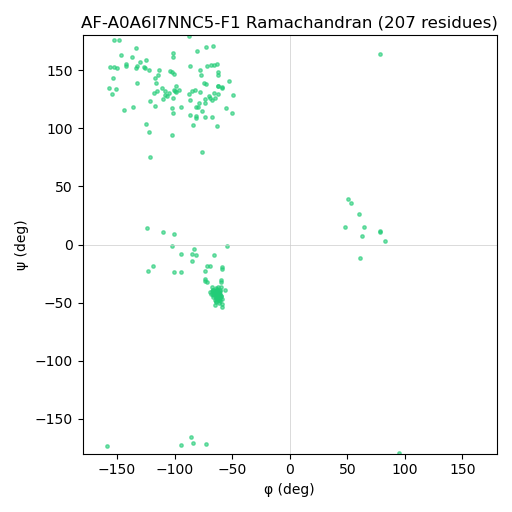60 C C . THR A 1 183 ? 9.076 -8.969 9.744 1.00 98.00 183 THR A C 1
ATOM 1462 O O . THR A 1 183 ? 8.209 -8.172 10.102 1.00 98.00 183 THR A O 1
ATOM 1465 N N . GLU A 1 184 ? 8.862 -10.285 9.756 1.00 95.94 184 GLU A N 1
ATOM 1466 C CA . GLU A 1 184 ? 7.603 -10.875 10.228 1.00 95.94 184 GLU A CA 1
ATOM 1467 C C . GLU A 1 184 ? 7.317 -10.518 11.698 1.00 95.94 184 GLU A C 1
ATOM 1469 O O . GLU A 1 184 ? 6.179 -10.231 12.053 1.00 95.94 184 GLU A O 1
ATOM 1474 N N . GLU A 1 185 ? 8.349 -10.454 12.546 1.00 96.69 185 GLU A N 1
ATOM 1475 C CA . GLU A 1 185 ? 8.217 -10.109 13.968 1.00 96.69 185 GLU A CA 1
ATOM 1476 C C . GLU A 1 185 ? 7.892 -8.629 14.218 1.00 96.69 185 GLU A C 1
ATOM 1478 O O . GLU A 1 185 ? 7.462 -8.272 15.316 1.00 96.69 185 GLU A O 1
ATOM 1483 N N . GLU A 1 186 ? 8.125 -7.763 13.231 1.00 97.81 186 GLU A N 1
ATOM 1484 C CA . GLU A 1 186 ? 7.782 -6.341 13.300 1.00 97.81 186 GLU A CA 1
ATOM 1485 C C . GLU A 1 186 ? 6.323 -6.075 12.903 1.00 97.81 186 GLU A C 1
ATOM 1487 O O . GLU A 1 186 ? 5.803 -4.994 13.183 1.00 97.81 186 GLU A O 1
ATOM 1492 N N . ILE A 1 187 ? 5.642 -7.043 12.278 1.00 97.69 187 ILE A N 1
ATOM 1493 C CA . ILE A 1 187 ? 4.223 -6.924 11.937 1.00 97.69 187 ILE A CA 1
ATOM 1494 C C . ILE A 1 187 ? 3.391 -6.977 13.232 1.00 97.69 187 ILE A C 1
ATOM 1496 O O . ILE A 1 187 ? 3.537 -7.918 14.015 1.00 97.69 187 ILE A O 1
ATOM 1500 N N . PRO A 1 188 ? 2.489 -6.006 13.481 1.00 97.69 188 PRO A N 1
ATOM 1501 C CA . PRO A 1 188 ? 1.653 -6.021 14.677 1.00 97.69 188 PRO A CA 1
ATOM 1502 C C . PRO A 1 188 ? 0.791 -7.285 14.750 1.00 97.69 188 PRO A C 1
ATOM 1504 O O . PRO A 1 188 ? 0.129 -7.639 13.779 1.00 97.69 188 PRO A O 1
ATOM 1507 N N . GLU A 1 189 ? 0.704 -7.914 15.925 1.00 96.38 189 GLU A N 1
ATOM 1508 C CA . GLU A 1 189 ? -0.106 -9.132 16.134 1.00 96.38 189 GLU A CA 1
ATOM 1509 C C . GLU A 1 189 ? -1.603 -8.937 15.816 1.00 96.38 189 GLU A C 1
ATOM 1511 O O . GLU A 1 189 ? -2.329 -9.904 15.585 1.00 96.38 189 GLU A O 1
ATOM 1516 N N . THR A 1 190 ? -2.083 -7.689 15.822 1.00 96.44 190 THR A N 1
ATOM 1517 C CA . THR A 1 190 ? -3.468 -7.336 15.482 1.00 96.44 190 THR A CA 1
ATOM 1518 C C . THR A 1 190 ? -3.721 -7.243 13.975 1.00 96.44 190 THR A C 1
ATOM 1520 O O . THR A 1 190 ? -4.881 -7.160 13.567 1.00 96.44 190 THR A O 1
ATOM 1523 N N . ALA A 1 191 ? -2.675 -7.296 13.142 1.00 97.56 191 ALA A N 1
ATOM 1524 C CA . ALA A 1 191 ? -2.790 -7.448 11.699 1.00 97.56 191 ALA A CA 1
ATOM 1525 C C . ALA A 1 191 ? -2.995 -8.931 11.355 1.00 97.56 191 ALA A C 1
ATOM 1527 O O . ALA A 1 191 ? -2.091 -9.754 11.486 1.00 97.56 191 ALA A O 1
ATOM 1528 N N . ILE A 1 192 ? -4.195 -9.280 10.894 1.00 98.00 192 ILE A N 1
ATOM 1529 C CA . ILE A 1 192 ? -4.573 -10.661 10.584 1.00 98.00 192 ILE A CA 1
ATOM 1530 C C . ILE A 1 192 ? -4.518 -10.880 9.078 1.00 98.00 192 ILE A C 1
ATOM 1532 O O . ILE A 1 192 ? -5.277 -10.256 8.342 1.00 98.00 192 ILE A O 1
ATOM 1536 N N . GLU A 1 193 ? -3.652 -11.782 8.621 1.00 97.94 193 GLU A N 1
ATOM 1537 C CA . GLU A 1 193 ? -3.624 -12.203 7.219 1.00 97.94 193 GLU A CA 1
ATOM 1538 C C . GLU A 1 193 ? -4.952 -12.877 6.842 1.00 97.94 193 GLU A C 1
ATOM 1540 O O . GLU A 1 193 ? -5.429 -13.781 7.535 1.00 97.94 193 GLU A O 1
ATOM 1545 N N . VAL A 1 194 ? -5.554 -12.435 5.739 1.00 97.69 194 VAL A N 1
ATOM 1546 C CA . VAL A 1 194 ? -6.859 -12.920 5.259 1.00 97.69 194 VAL A CA 1
ATOM 1547 C C . VAL A 1 194 ? -6.823 -13.481 3.845 1.00 97.69 194 VAL A C 1
ATOM 1549 O O . VAL A 1 194 ? -7.681 -14.297 3.488 1.00 97.69 194 VAL A O 1
ATOM 1552 N N . ASP A 1 195 ? -5.836 -13.079 3.048 1.00 97.94 195 ASP A N 1
ATOM 1553 C CA . ASP A 1 195 ? -5.624 -13.602 1.704 1.00 97.94 195 ASP A CA 1
ATOM 1554 C C . ASP A 1 195 ? -4.165 -13.427 1.280 1.00 97.94 195 ASP A C 1
ATOM 1556 O O . ASP A 1 195 ? -3.478 -12.514 1.739 1.00 97.94 195 ASP A O 1
ATOM 1560 N N . ARG A 1 196 ? -3.701 -14.300 0.390 1.00 98.12 196 ARG A N 1
ATOM 1561 C CA . ARG A 1 196 ? -2.340 -14.292 -0.146 1.00 98.12 196 ARG A CA 1
ATOM 1562 C C . ARG A 1 196 ? -2.360 -14.878 -1.545 1.00 98.12 196 ARG A C 1
ATOM 1564 O O . ARG A 1 196 ? -2.961 -15.933 -1.749 1.00 98.12 196 ARG A O 1
ATOM 1571 N N . ILE A 1 197 ? -1.691 -14.202 -2.469 1.00 98.12 197 ILE A N 1
ATOM 1572 C CA . ILE A 1 197 ? -1.468 -14.690 -3.829 1.00 98.12 197 ILE A CA 1
ATOM 1573 C C . ILE A 1 197 ? -0.010 -14.499 -4.235 1.00 98.12 197 ILE A C 1
ATOM 1575 O O . ILE A 1 197 ? 0.642 -13.545 -3.797 1.00 98.12 197 ILE A O 1
ATOM 1579 N N . THR A 1 198 ? 0.471 -15.358 -5.125 1.00 98.25 198 THR A N 1
ATOM 1580 C CA . THR A 1 198 ? 1.787 -15.210 -5.747 1.00 98.25 198 THR A CA 1
ATOM 1581 C C . THR A 1 198 ? 1.633 -14.579 -7.130 1.00 98.25 198 THR A C 1
ATOM 1583 O O . THR A 1 198 ? 0.832 -15.025 -7.951 1.00 98.25 198 THR A O 1
ATOM 1586 N N . ILE A 1 199 ? 2.417 -13.544 -7.420 1.00 97.75 199 ILE A N 1
ATOM 1587 C CA . ILE A 1 199 ? 2.481 -12.866 -8.726 1.00 97.75 199 ILE A CA 1
ATOM 1588 C C . ILE A 1 199 ? 3.941 -12.661 -9.136 1.00 97.75 199 ILE A C 1
ATOM 1590 O O . ILE A 1 199 ? 4.847 -12.856 -8.327 1.00 97.75 199 ILE A O 1
ATOM 1594 N N . SER A 1 200 ? 4.201 -12.262 -10.380 1.00 97.69 200 SER A N 1
ATOM 1595 C CA . SER A 1 200 ? 5.559 -11.902 -10.808 1.00 97.69 200 SER A CA 1
ATOM 1596 C C . SER A 1 200 ? 5.609 -10.642 -11.660 1.00 97.69 200 SER A C 1
ATOM 1598 O O . SER A 1 200 ? 4.604 -10.204 -12.222 1.00 97.69 200 SER A O 1
ATOM 1600 N N . LEU A 1 201 ? 6.790 -10.036 -11.771 1.00 96.88 201 LEU A N 1
ATOM 1601 C CA . LEU A 1 201 ? 6.953 -8.826 -12.572 1.00 96.88 201 LEU A CA 1
ATOM 1602 C C . LEU A 1 201 ? 7.033 -9.118 -14.068 1.00 96.88 201 LEU A C 1
ATOM 1604 O O . LEU A 1 201 ? 7.800 -9.955 -14.544 1.00 96.88 201 LEU A O 1
ATOM 1608 N N . ALA A 1 202 ? 6.251 -8.371 -14.838 1.00 95.44 202 ALA A N 1
ATOM 1609 C CA . ALA A 1 202 ? 6.266 -8.408 -16.291 1.00 95.44 202 ALA A CA 1
ATOM 1610 C C . ALA A 1 202 ? 7.509 -7.726 -16.887 1.00 95.44 202 ALA A C 1
ATOM 1612 O O . ALA A 1 202 ? 7.864 -8.035 -18.019 1.00 95.44 202 ALA A O 1
ATOM 1613 N N . GLU A 1 203 ? 8.157 -6.823 -16.147 1.00 93.06 203 GLU A N 1
ATOM 1614 C CA . GLU A 1 203 ? 9.302 -6.030 -16.600 1.00 93.06 203 GLU A CA 1
ATOM 1615 C C . GLU A 1 203 ? 10.212 -5.624 -15.427 1.00 93.06 203 GLU A C 1
ATOM 1617 O O . GLU A 1 203 ? 9.927 -5.916 -14.268 1.00 93.06 203 GLU A O 1
ATOM 1622 N N . ASN A 1 204 ? 11.334 -4.961 -15.716 1.00 93.94 204 ASN A N 1
ATOM 1623 C CA . ASN A 1 204 ? 12.248 -4.463 -14.688 1.00 93.94 204 ASN A CA 1
ATOM 1624 C C . ASN A 1 204 ? 11.721 -3.163 -14.062 1.00 93.94 204 ASN A C 1
ATOM 1626 O O . ASN A 1 204 ? 11.584 -2.152 -14.750 1.00 93.94 204 ASN A O 1
ATOM 1630 N N . CYS A 1 205 ? 11.521 -3.184 -12.746 1.00 91.56 205 CYS A N 1
ATOM 1631 C CA . CYS A 1 205 ? 10.931 -2.100 -11.967 1.00 91.56 205 CYS A CA 1
ATOM 1632 C C . CYS A 1 205 ? 11.931 -1.394 -11.038 1.00 91.56 205 CYS A C 1
ATOM 1634 O O . CYS A 1 205 ? 11.559 -0.576 -10.195 1.00 91.56 205 CYS A O 1
ATOM 1636 N N . ARG A 1 206 ? 13.237 -1.659 -11.179 1.00 86.31 206 ARG A N 1
ATOM 1637 C CA . ARG A 1 206 ? 14.270 -0.965 -10.397 1.00 86.31 206 ARG A CA 1
ATOM 1638 C C . ARG A 1 206 ? 14.387 0.502 -10.808 1.00 86.31 206 ARG A C 1
ATOM 1640 O O . ARG A 1 206 ? 14.658 0.813 -11.964 1.00 86.31 206 ARG A O 1
ATOM 1647 N N . GLY A 1 207 ? 14.282 1.401 -9.829 1.00 70.62 207 GLY A N 1
ATOM 1648 C CA . GLY A 1 207 ? 14.417 2.846 -10.043 1.00 70.62 207 GLY A CA 1
ATOM 1649 C C . GLY A 1 207 ? 13.174 3.516 -10.634 1.00 70.62 207 GLY A C 1
ATOM 1650 O O . GLY A 1 207 ? 13.250 4.678 -11.030 1.00 70.62 207 GLY A O 1
ATOM 1651 N N . VAL A 1 208 ? 12.052 2.795 -10.692 1.00 63.41 208 VAL A N 1
ATOM 1652 C CA . VAL A 1 208 ? 10.731 3.354 -10.981 1.00 63.41 208 VAL A CA 1
ATOM 1653 C C . VAL A 1 208 ? 10.182 3.888 -9.654 1.00 63.41 208 VAL A C 1
ATOM 1655 O O . VAL A 1 208 ? 9.811 3.103 -8.785 1.00 63.41 208 VAL A O 1
ATOM 1658 N N . PHE A 1 209 ? 10.229 5.210 -9.468 1.00 54.91 209 PHE A N 1
ATOM 1659 C CA . PHE A 1 209 ? 9.735 5.923 -8.280 1.0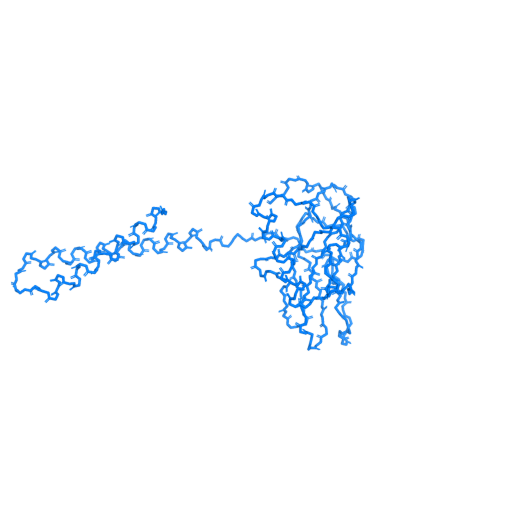0 54.91 209 PHE A CA 1
ATOM 1660 C C . PHE A 1 209 ? 8.517 6.774 -8.636 1.00 54.91 209 PHE A C 1
ATOM 1662 O O . PHE A 1 209 ? 8.556 7.418 -9.712 1.00 54.91 209 PHE A O 1
#

Mean predicted aligned error: 11.7 Å

Radius of gyration: 25.95 Å; Cα contacts (8 Å, |Δi|>4): 377; chains: 1; bounding box: 38×81×33 Å

Solvent-accessible surface area (backbone atoms only — not comparable to full-atom values): 11340 Å² total; per-residue (Å²): 131,57,73,47,57,53,40,28,52,51,9,53,51,32,33,51,51,18,53,54,49,57,75,69,60,78,90,52,72,74,59,51,55,55,31,51,51,37,30,54,52,10,52,50,31,34,53,49,23,51,51,52,52,46,57,75,73,58,64,69,74,80,78,85,59,46,75,60,57,70,59,87,81,74,81,80,53,85,53,55,38,72,28,17,54,42,76,70,38,69,38,64,48,37,28,47,35,31,27,37,34,28,89,90,69,78,63,48,47,40,44,31,40,27,48,89,84,70,30,40,41,79,42,52,48,103,70,61,39,41,51,74,56,96,48,33,34,35,36,54,43,77,40,67,51,47,53,67,40,53,30,40,47,34,32,26,41,22,47,73,70,34,44,51,49,55,36,51,51,50,54,50,25,64,74,66,75,47,82,85,54,36,52,80,89,70,53,50,89,62,43,40,79,62,36,72,39,46,32,26,28,65,46,70,14,67,90,68,126

Secondary structure (DSSP, 8-state):
--HHHHHHHHHHHHHHHHHHHHHH--S-HHHHHHHHHHHHHHHHHHHHHHHHHHHHHH-------B----PPPPSSP-S-EEEESPTT-EE-SEEEEEEE--TT--SEEEEEEE-TT--BEEE--TTSS-EEETTEEEEEEE--S-TT-EEEEEEEEE-HHHHHHHHHHHHHHHHHT----B-GGGS-TT-EEEEEEEEEESS--TT--

Sequence (209 aa):
MSIELIILFTGIVLVSLAIIGGIMLNNQTKGVFVIVTMGVIGIGLISYGGFTYGMLNQMGQMEYYATASKLDVEYPIQRVQVISPVENDRVQCRILTMGVYPEGHEKDIWVLLMPTDNMYYPQSDHTNTSFKRNGEWQVITRFGGSEDEPYELIVYETDEFASDFFTAIIEEWQRNLFYPGLTEEEIPETAIEVDRITISLAENCRGVF

Foldseek 3Di:
DDVLVVLQVQLVVLLVCLVVLVVPDDPDPVSPVSSVVSNVSSVVSNVVSVVVVCVVPPPPPPDDAAWAAFADDDPDDDAWEWGPPAAATAGAQKHKTKTFGHPPDDFFKWKWKAWPVRFTHIFADPPLGWDDDDRMTIGMDGDAFFFFTKIKTWMWGADPVQSVLNSVLVVVCVVVVHPPGHHPVSRDPRTHTGYIHMYGHNGHRHPVD